Protein AF-A0A199USH4-F1 (afdb_monomer)

Sequence (293 aa):
DELIKTCILLEMPWSRLEEVALSFNGGKDSTVLLHLIRAGYYLHMDKTDLCNGIQQDGLLNCPIRTIYFESPCAFPEINSFTYETASHYGLPLEIIRSDFKSGLEGLLKEKPTKAIFLGTRIGDPNAVGQEQFSPSSNGWPPFMRVNPILDWSYRDVWSFILTCKVKYCSLYDQGIADSSSMEENFKPAYMLLDGRLERAGRAKKNSVKSENNSVPSNGLNIVDAHQSGSYRASIIIVGDEYLFGTFEDKLGTALCKKLHDIGWQVSHIAVVQNEIDSVADEVERWKSTDDMV

Nearest PDB structures (foldseek):
  8ron-assembly1_A  TM=7.991E-01  e=1.148E-16  Homo sapiens
  3g6k-assembly6_F  TM=8.299E-01  e=6.298E-13  Nakaseomyces glabratus
  3g6k-assembly1_A  TM=8.525E-01  e=1.264E-12  Nakaseomyces glabratus
  2wsi-assembly1_A  TM=8.097E-01  e=3.139E-13  Saccharomyces cerevisiae
  3g5a-assembly5_E  TM=8.138E-01  e=1.434E-12  Nakaseomyces glabratus

Structure (mmCIF, N/CA/C/O backbone):
data_AF-A0A199USH4-F1
#
_entry.id   AF-A0A199USH4-F1
#
loop_
_atom_site.group_PDB
_atom_site.id
_atom_site.type_symbol
_atom_site.label_atom_id
_atom_site.label_alt_id
_atom_site.label_comp_id
_atom_site.label_asym_id
_atom_site.label_entity_id
_atom_site.label_seq_id
_atom_site.pdbx_PDB_ins_code
_atom_site.Cartn_x
_atom_site.Cartn_y
_atom_site.Cartn_z
_atom_site.occupancy
_atom_site.B_iso_or_equiv
_atom_site.auth_seq_id
_atom_site.auth_comp_id
_atom_site.auth_asym_id
_atom_site.auth_atom_id
_atom_site.pdbx_PDB_model_num
ATOM 1 N N . ASP A 1 1 ? -4.437 -24.219 -1.947 1.00 40.56 1 ASP A N 1
ATOM 2 C CA . ASP A 1 1 ? -5.209 -23.948 -0.719 1.00 40.56 1 ASP A CA 1
ATOM 3 C C . ASP A 1 1 ? -5.235 -22.436 -0.461 1.00 40.56 1 ASP A C 1
ATOM 5 O O . ASP A 1 1 ? -4.687 -21.922 0.506 1.00 40.56 1 ASP A O 1
ATOM 9 N N . GLU A 1 2 ? -5.760 -21.679 -1.430 1.00 38.56 2 GLU A N 1
ATOM 10 C CA . GLU A 1 2 ? -5.451 -20.242 -1.585 1.00 38.56 2 GLU A CA 1
ATOM 11 C C . GLU A 1 2 ? -6.281 -19.319 -0.677 1.00 38.56 2 GLU A C 1
ATOM 13 O O . GLU A 1 2 ? -5.981 -18.136 -0.553 1.00 38.56 2 GLU A O 1
ATOM 18 N N . LEU A 1 3 ? -7.282 -19.865 0.020 1.00 39.31 3 LEU A N 1
ATOM 19 C CA . LEU A 1 3 ? -8.145 -19.131 0.953 1.00 39.31 3 LEU A CA 1
ATOM 20 C C . LEU A 1 3 ? -7.475 -18.808 2.304 1.00 39.31 3 LEU A C 1
ATOM 22 O O . LEU A 1 3 ? -8.006 -18.010 3.071 1.00 39.31 3 LEU A O 1
ATOM 26 N N . ILE A 1 4 ? -6.313 -19.400 2.601 1.00 40.78 4 ILE A N 1
ATOM 27 C CA . ILE A 1 4 ? -5.646 -19.294 3.913 1.00 40.78 4 ILE A CA 1
ATOM 28 C C . ILE A 1 4 ? -4.793 -18.013 4.041 1.00 40.78 4 ILE A C 1
ATOM 30 O O . ILE A 1 4 ? -4.535 -17.539 5.147 1.00 40.78 4 ILE A O 1
ATOM 34 N N . LYS A 1 5 ? -4.403 -17.372 2.929 1.00 49.06 5 LYS A N 1
ATOM 35 C CA . LYS A 1 5 ? -3.478 -16.217 2.925 1.00 49.06 5 LYS A CA 1
ATOM 36 C C . LYS A 1 5 ? -4.069 -14.888 3.430 1.00 49.06 5 LYS A C 1
ATOM 38 O O . LYS A 1 5 ? -3.497 -13.827 3.187 1.00 49.06 5 LYS A O 1
ATOM 43 N N . THR A 1 6 ? -5.227 -14.883 4.094 1.00 54.47 6 THR A N 1
ATOM 44 C CA . THR A 1 6 ? -5.814 -13.643 4.647 1.00 54.47 6 THR A CA 1
ATOM 45 C C . THR A 1 6 ? -6.612 -13.854 5.946 1.00 54.47 6 THR A C 1
ATOM 47 O O . THR A 1 6 ? -7.490 -13.054 6.276 1.00 54.47 6 THR A O 1
ATOM 50 N N . CYS A 1 7 ? -6.277 -14.879 6.744 1.00 58.19 7 CYS A N 1
ATOM 51 C CA . CYS A 1 7 ? -6.900 -15.107 8.062 1.00 58.19 7 CYS A CA 1
ATOM 52 C C . CYS A 1 7 ? -6.820 -13.880 8.991 1.00 58.19 7 CYS A C 1
ATOM 54 O O . CYS A 1 7 ? -7.783 -13.597 9.695 1.00 58.19 7 CYS A O 1
ATOM 56 N N . ILE A 1 8 ? -5.753 -13.072 8.897 1.00 62.72 8 ILE A N 1
ATOM 57 C CA . ILE A 1 8 ? -5.570 -11.808 9.645 1.00 62.72 8 ILE A CA 1
ATOM 58 C C . ILE A 1 8 ? -6.795 -10.883 9.575 1.00 62.72 8 ILE A C 1
ATOM 60 O O . ILE A 1 8 ? -7.141 -10.246 10.565 1.00 62.72 8 ILE A O 1
ATOM 64 N N . LEU A 1 9 ? -7.455 -10.785 8.416 1.00 68.44 9 LEU A N 1
ATOM 65 C CA . LEU A 1 9 ? -8.616 -9.903 8.245 1.00 68.44 9 LEU A CA 1
ATOM 66 C C . LEU A 1 9 ? -9.931 -10.566 8.676 1.00 68.44 9 LEU A C 1
ATOM 68 O O . LEU A 1 9 ? -10.879 -9.872 9.035 1.00 68.44 9 LEU A O 1
ATOM 72 N N . LEU A 1 10 ? -9.988 -11.898 8.702 1.00 64.94 10 LEU A N 1
ATOM 73 C CA . LEU A 1 10 ? -11.113 -12.638 9.281 1.00 64.94 10 LEU A CA 1
ATOM 74 C C . LEU A 1 10 ? -11.077 -12.620 10.819 1.00 64.94 10 LEU A C 1
ATOM 76 O O . LEU A 1 10 ? -12.131 -12.623 11.449 1.00 64.94 10 LEU A O 1
ATOM 80 N N . GLU A 1 11 ? -9.878 -12.564 11.401 1.00 69.38 11 GLU A N 1
ATOM 81 C CA . GLU A 1 11 ? -9.615 -12.519 12.846 1.00 69.38 11 GLU A CA 1
ATOM 82 C C . GLU A 1 11 ? -9.453 -11.089 13.395 1.00 69.38 11 GLU A C 1
ATOM 84 O O . GLU A 1 11 ? -9.314 -10.893 14.604 1.00 69.38 11 GLU A O 1
ATOM 89 N N . MET A 1 12 ? -9.489 -10.068 12.530 1.00 76.06 12 MET A N 1
ATOM 90 C CA . MET A 1 12 ? -9.365 -8.673 12.947 1.00 76.06 12 MET A CA 1
ATOM 91 C C . MET A 1 12 ? -10.483 -8.293 13.942 1.00 76.06 12 MET A C 1
ATOM 93 O O . MET A 1 12 ? -11.663 -8.530 13.669 1.00 76.06 12 MET A O 1
ATOM 97 N N . PRO A 1 13 ? -10.164 -7.621 15.067 1.00 76.50 13 PRO A N 1
ATOM 98 C CA . PRO A 1 13 ? -11.166 -7.065 15.969 1.00 76.50 13 PRO A CA 1
ATOM 99 C C . PRO A 1 13 ? -11.790 -5.802 15.354 1.00 76.50 13 PRO A C 1
ATOM 101 O O . PRO A 1 13 ? -11.465 -4.677 15.730 1.00 76.50 13 PRO A O 1
ATOM 104 N N . TRP A 1 14 ? -12.701 -5.987 14.395 1.00 81.62 14 TRP A N 1
ATOM 105 C CA . TRP A 1 14 ? -13.397 -4.919 13.663 1.00 81.62 14 TRP A CA 1
ATOM 106 C C . TRP A 1 14 ? -14.142 -3.921 14.566 1.00 81.62 14 TRP A C 1
ATOM 108 O O . TRP A 1 14 ? -14.316 -2.765 14.191 1.00 81.62 14 TRP A O 1
ATOM 118 N N . SER A 1 15 ? -14.496 -4.319 15.792 1.00 77.81 15 SER A N 1
ATOM 119 C CA . SER A 1 15 ? -15.036 -3.437 16.837 1.00 77.81 15 SER A CA 1
ATOM 120 C C . SER A 1 15 ? -14.064 -2.351 17.324 1.00 77.81 15 SER A C 1
ATOM 122 O O . SER A 1 15 ? -14.489 -1.431 18.014 1.00 77.81 15 SER A O 1
ATOM 124 N N . ARG A 1 16 ? -12.772 -2.435 16.977 1.00 85.25 16 ARG A N 1
ATOM 125 C CA . ARG A 1 16 ? -11.714 -1.472 17.344 1.00 85.25 16 ARG A CA 1
ATOM 126 C C . ARG A 1 16 ? -11.113 -0.764 16.126 1.00 85.25 16 ARG A C 1
ATOM 128 O O . ARG A 1 16 ? -9.977 -0.301 16.177 1.00 85.25 16 ARG A O 1
ATOM 135 N N . LEU A 1 17 ? -11.870 -0.672 15.029 1.00 87.19 17 LEU A N 1
ATOM 136 C CA . LEU A 1 17 ? -11.428 -0.062 13.768 1.00 87.19 17 LEU A CA 1
ATOM 137 C C . LEU A 1 17 ? -10.944 1.392 13.927 1.00 87.19 17 LEU A C 1
ATOM 139 O O . LEU A 1 17 ? -10.069 1.822 13.186 1.00 87.19 17 LEU A O 1
ATOM 143 N N . GLU A 1 18 ? -11.445 2.131 14.921 1.00 89.00 18 GLU A N 1
ATOM 144 C CA . GLU A 1 18 ? -10.997 3.495 15.247 1.00 89.00 18 GLU A CA 1
ATOM 145 C C . GLU A 1 18 ? -9.506 3.598 15.627 1.00 89.00 18 GLU A C 1
ATOM 147 O O . GLU A 1 18 ? -8.884 4.639 15.382 1.00 89.00 18 GLU A O 1
ATOM 152 N N . GLU A 1 19 ? -8.938 2.512 16.173 1.00 93.25 19 GLU A N 1
ATOM 153 C CA . GLU A 1 19 ? -7.531 2.394 16.570 1.00 93.25 19 GLU A CA 1
ATOM 154 C C . GLU A 1 19 ? -6.615 1.887 15.447 1.00 93.25 19 GLU A C 1
ATOM 156 O O . GLU A 1 19 ? -5.410 1.698 15.660 1.00 93.25 19 GLU A O 1
ATOM 161 N N . VAL A 1 20 ? -7.173 1.617 14.267 1.00 93.75 20 VAL A N 1
ATOM 162 C CA . VAL A 1 20 ? -6.470 0.988 13.151 1.00 93.75 20 VAL A CA 1
ATOM 163 C C . VAL A 1 20 ? -6.534 1.887 11.926 1.00 93.75 20 VAL A C 1
ATOM 165 O O . VAL A 1 20 ? -7.575 2.452 11.595 1.00 93.75 20 VAL A O 1
ATOM 168 N N . ALA A 1 21 ? -5.407 2.013 11.235 1.00 96.31 21 ALA A N 1
ATOM 169 C CA . ALA A 1 21 ? -5.319 2.780 10.004 1.00 96.31 21 ALA A CA 1
ATOM 170 C C . ALA A 1 21 ? -4.745 1.951 8.851 1.00 96.31 21 ALA A C 1
ATOM 172 O O . ALA A 1 21 ? -4.056 0.956 9.063 1.00 96.31 21 ALA A O 1
ATOM 173 N N . LEU A 1 22 ? -4.995 2.387 7.623 1.00 97.44 22 LEU A N 1
ATOM 174 C CA . LEU A 1 22 ? -4.374 1.885 6.404 1.00 97.44 22 LEU A CA 1
ATOM 175 C C . LEU A 1 22 ? -3.423 2.946 5.850 1.00 97.44 22 LEU A C 1
ATOM 177 O O . LEU A 1 22 ? -3.851 4.063 5.577 1.00 97.44 22 LEU A O 1
ATOM 181 N N . SER A 1 23 ? -2.158 2.594 5.621 1.00 97.88 23 SER A N 1
ATOM 182 C CA . SER A 1 23 ? -1.268 3.411 4.793 1.00 97.88 23 SER A CA 1
ATOM 183 C C . SER A 1 23 ? -1.551 3.111 3.321 1.00 97.88 23 SER A C 1
ATOM 185 O O . SER A 1 23 ? -1.208 2.037 2.817 1.00 97.88 23 SER A O 1
ATOM 187 N N . PHE A 1 24 ? -2.216 4.041 2.638 1.00 97.88 24 PHE A N 1
ATOM 188 C CA . PHE A 1 24 ? -2.613 3.910 1.238 1.00 97.88 24 PHE A CA 1
ATOM 189 C C . PHE A 1 24 ? -1.852 4.928 0.394 1.00 97.88 24 PHE A C 1
ATOM 191 O O . PHE A 1 24 ? -1.837 6.113 0.706 1.00 97.88 24 PHE A O 1
ATOM 198 N N . ASN A 1 25 ? -1.197 4.459 -0.668 1.00 95.06 25 ASN A N 1
ATOM 199 C CA . ASN A 1 25 ? -0.279 5.263 -1.482 1.00 95.06 25 ASN A CA 1
ATOM 200 C C . ASN A 1 25 ? -0.578 5.206 -2.988 1.00 95.06 25 ASN A C 1
ATOM 202 O O . ASN A 1 25 ? 0.316 5.466 -3.790 1.00 95.06 25 ASN A O 1
ATOM 206 N N . GLY A 1 26 ? -1.778 4.757 -3.373 1.00 95.06 26 GLY A N 1
ATOM 207 C CA . GLY A 1 26 ? -2.186 4.582 -4.771 1.00 95.06 26 GLY A CA 1
ATOM 208 C C . GLY A 1 26 ? -1.422 3.503 -5.556 1.00 95.06 26 GLY A C 1
ATOM 209 O O . GLY A 1 26 ? -1.733 3.245 -6.718 1.00 95.06 26 GLY A O 1
ATOM 210 N N . GLY A 1 27 ? -0.426 2.855 -4.947 1.00 95.25 27 GLY A N 1
ATOM 211 C CA . GLY A 1 27 ? 0.303 1.740 -5.540 1.00 95.25 27 GLY A CA 1
ATOM 212 C C . GLY A 1 27 ? -0.526 0.455 -5.567 1.00 95.25 27 GLY A C 1
ATOM 213 O O . GLY A 1 27 ? -1.441 0.263 -4.762 1.00 95.25 27 GLY A O 1
ATOM 214 N N . LYS A 1 28 ? -0.171 -0.464 -6.470 1.00 95.81 28 LYS A N 1
ATOM 215 C CA . LYS A 1 28 ? -0.868 -1.748 -6.658 1.00 95.81 28 LYS A CA 1
ATOM 216 C C . LYS A 1 28 ? -1.030 -2.540 -5.347 1.00 95.81 28 LYS A C 1
ATOM 218 O O . LYS A 1 28 ? -2.102 -3.062 -5.071 1.00 95.81 28 LYS A O 1
ATOM 223 N N . ASP A 1 29 ? 0.001 -2.562 -4.501 1.00 96.38 29 ASP A N 1
ATOM 224 C CA . ASP A 1 29 ? 0.059 -3.397 -3.296 1.00 96.38 29 ASP A CA 1
ATOM 225 C C . ASP A 1 29 ? -0.869 -2.869 -2.188 1.00 96.38 29 ASP A C 1
ATOM 227 O O . ASP A 1 29 ? -1.633 -3.625 -1.588 1.00 96.38 29 ASP A O 1
ATOM 231 N N . SER A 1 30 ? -0.880 -1.548 -1.966 1.00 97.44 30 SER A N 1
ATOM 232 C CA . SER A 1 30 ? -1.808 -0.914 -1.019 1.00 97.44 30 SER A CA 1
ATOM 233 C C . SER A 1 30 ? -3.252 -0.900 -1.541 1.00 97.44 30 SER A C 1
ATOM 235 O O . SER A 1 30 ? -4.187 -0.944 -0.745 1.00 97.44 30 SER A O 1
ATOM 237 N N . THR A 1 31 ? -3.443 -0.932 -2.865 1.00 97.50 31 THR A N 1
ATOM 238 C CA . THR A 1 31 ? -4.758 -1.090 -3.511 1.00 97.50 31 THR A CA 1
ATOM 239 C C . THR A 1 31 ? -5.337 -2.487 -3.281 1.00 97.50 31 THR A C 1
ATOM 241 O O . THR A 1 31 ? -6.495 -2.608 -2.882 1.00 97.50 31 THR A O 1
ATOM 244 N N . VAL A 1 32 ? -4.538 -3.551 -3.445 1.00 96.19 32 VAL A N 1
ATOM 245 C CA . VAL A 1 32 ? -4.949 -4.916 -3.065 1.00 96.19 32 VAL A CA 1
ATOM 246 C C . VAL A 1 32 ? -5.322 -4.966 -1.587 1.00 96.19 32 VAL A C 1
ATOM 248 O O . VAL A 1 32 ? -6.409 -5.427 -1.244 1.00 96.19 32 VAL A O 1
ATOM 251 N N . LEU A 1 33 ? -4.468 -4.427 -0.713 1.00 96.00 33 LEU A N 1
ATOM 252 C CA . LEU A 1 33 ? -4.704 -4.431 0.729 1.00 96.00 33 LEU A CA 1
ATOM 253 C C . LEU A 1 33 ? -5.993 -3.690 1.127 1.00 96.00 33 LEU A C 1
ATOM 255 O O . LEU A 1 33 ? -6.765 -4.212 1.929 1.00 96.00 33 LEU A O 1
ATOM 259 N N . LEU A 1 34 ? -6.280 -2.531 0.523 1.00 95.94 34 LEU A N 1
ATOM 260 C CA . LEU A 1 34 ? -7.553 -1.821 0.692 1.00 95.94 34 LEU A CA 1
ATOM 261 C C . LEU A 1 34 ? -8.753 -2.715 0.345 1.00 95.94 34 LEU A C 1
ATOM 263 O O . LEU A 1 34 ? -9.724 -2.777 1.100 1.00 95.94 34 LEU A O 1
ATOM 267 N N . HIS A 1 35 ? -8.700 -3.415 -0.789 1.00 93.88 35 HIS A N 1
ATOM 268 C CA . HIS A 1 35 ? -9.788 -4.288 -1.226 1.00 93.88 35 HIS A CA 1
ATOM 269 C C . HIS A 1 35 ? -9.961 -5.519 -0.328 1.00 93.88 35 HIS A C 1
ATOM 271 O O . HIS A 1 35 ? -11.098 -5.877 -0.018 1.00 93.88 35 HIS A O 1
ATOM 277 N N . LEU A 1 36 ? -8.867 -6.119 0.149 1.00 92.19 36 LEU A N 1
ATOM 278 C CA . LEU A 1 36 ? -8.910 -7.210 1.126 1.00 92.19 36 LEU A CA 1
ATOM 279 C C . LEU A 1 36 ? -9.533 -6.750 2.457 1.00 92.19 36 LEU A C 1
ATOM 281 O O . LEU A 1 36 ? -10.404 -7.436 2.990 1.00 92.19 36 LEU A O 1
ATOM 285 N N . ILE A 1 37 ? -9.157 -5.569 2.964 1.00 91.75 37 ILE A N 1
ATOM 286 C CA . ILE A 1 37 ? -9.738 -4.975 4.184 1.00 91.75 37 ILE A CA 1
ATOM 287 C C . ILE A 1 37 ? -11.239 -4.733 4.007 1.00 91.75 37 ILE A C 1
ATOM 289 O O . ILE A 1 37 ? -12.029 -5.124 4.865 1.00 91.75 37 ILE A O 1
ATOM 293 N N . ARG A 1 38 ? -11.659 -4.150 2.878 1.00 90.88 38 ARG A N 1
ATOM 294 C CA . ARG A 1 38 ? -13.083 -3.925 2.579 1.00 90.88 38 ARG A CA 1
ATOM 295 C C . ARG A 1 38 ? -13.878 -5.234 2.517 1.00 90.88 38 ARG A C 1
ATOM 297 O O . ARG A 1 38 ? -14.988 -5.281 3.042 1.00 90.88 38 ARG A O 1
ATOM 304 N N . ALA A 1 39 ? -13.312 -6.293 1.933 1.00 88.06 39 ALA A N 1
ATOM 305 C CA . ALA A 1 39 ? -13.936 -7.615 1.901 1.00 88.06 39 ALA A CA 1
ATOM 306 C C . ALA A 1 39 ? -14.048 -8.240 3.305 1.00 88.06 39 ALA A C 1
ATOM 308 O O . ALA A 1 39 ? -15.114 -8.729 3.671 1.00 88.06 39 ALA A O 1
ATOM 309 N N . GLY A 1 40 ? -12.988 -8.169 4.119 1.00 86.62 40 GLY A N 1
ATOM 310 C CA . GLY A 1 40 ? -13.007 -8.641 5.508 1.00 86.62 40 GLY A CA 1
ATOM 311 C C . GLY A 1 40 ? -14.044 -7.911 6.370 1.00 86.62 40 GLY A C 1
ATOM 312 O O . GLY A 1 40 ? -14.802 -8.554 7.094 1.00 86.62 40 GLY A O 1
ATOM 313 N N . TYR A 1 41 ? -14.145 -6.585 6.224 1.00 86.94 41 TYR A N 1
ATOM 314 C CA . TYR A 1 41 ? -15.149 -5.771 6.911 1.00 86.94 41 TYR A CA 1
ATOM 315 C C . TYR A 1 41 ? -16.577 -6.166 6.518 1.00 86.94 41 TYR A C 1
ATOM 317 O O . TYR A 1 41 ? -17.420 -6.366 7.390 1.00 86.94 41 TYR A O 1
ATOM 325 N N . TYR A 1 42 ? -16.838 -6.334 5.217 1.00 84.19 42 TYR A N 1
ATOM 326 C CA . TYR A 1 42 ? -18.140 -6.777 4.714 1.00 84.19 42 TYR A CA 1
ATOM 327 C C . TYR A 1 42 ? -18.531 -8.149 5.287 1.00 84.19 42 TYR A C 1
ATOM 329 O O . TYR A 1 42 ? -19.621 -8.296 5.833 1.00 84.19 42 TYR A O 1
ATOM 337 N N . LEU A 1 43 ? -17.614 -9.124 5.260 1.00 83.50 43 LEU A N 1
ATOM 338 C CA . LEU A 1 43 ? -17.834 -10.459 5.834 1.00 83.50 43 LEU A CA 1
ATOM 339 C C . LEU A 1 43 ? -18.062 -10.436 7.354 1.00 83.50 43 LEU A C 1
ATOM 341 O O . LEU A 1 43 ? -18.717 -11.330 7.888 1.00 83.50 43 LEU A O 1
ATOM 345 N N . HIS A 1 44 ? -17.517 -9.450 8.070 1.00 82.75 44 HIS A N 1
ATOM 346 C CA . HIS A 1 44 ? -17.791 -9.268 9.494 1.00 82.75 44 HIS A CA 1
ATOM 347 C C . HIS A 1 44 ? -19.175 -8.648 9.745 1.00 82.75 44 HIS A C 1
ATOM 349 O O . HIS A 1 44 ? -19.890 -9.120 10.628 1.00 82.75 44 HIS A O 1
ATOM 355 N N . MET A 1 45 ? -19.571 -7.634 8.967 1.00 82.50 45 MET A N 1
ATOM 356 C CA . MET A 1 45 ? -20.902 -7.010 9.049 1.00 82.50 45 MET A CA 1
ATOM 357 C C . MET A 1 45 ? -22.028 -8.003 8.728 1.00 82.50 45 MET A C 1
ATOM 359 O O . MET A 1 45 ? -23.025 -8.043 9.447 1.00 82.50 45 MET A O 1
ATOM 363 N N . ASP A 1 46 ? -21.831 -8.850 7.714 1.00 78.19 46 ASP A N 1
ATOM 364 C CA . ASP A 1 46 ? -22.759 -9.921 7.327 1.00 78.19 46 ASP A CA 1
ATOM 365 C C . ASP A 1 46 ? -22.960 -10.932 8.473 1.00 78.19 46 ASP A C 1
ATOM 367 O O . ASP A 1 46 ? -24.071 -11.127 8.960 1.00 78.19 46 ASP A O 1
ATOM 371 N N . LYS A 1 47 ? -21.861 -11.463 9.032 1.00 77.44 47 LYS A N 1
ATOM 372 C CA . LYS A 1 47 ? -21.877 -12.386 10.188 1.00 77.44 47 LYS A CA 1
ATOM 373 C C . LYS A 1 47 ? -22.471 -11.812 11.478 1.00 77.44 47 LYS A C 1
ATOM 375 O O . LYS A 1 47 ? -22.720 -12.577 12.407 1.00 77.44 47 LYS A O 1
ATOM 380 N N . THR A 1 48 ? -22.601 -10.493 11.588 1.00 73.25 48 THR A N 1
ATOM 381 C CA . THR A 1 48 ? -23.091 -9.811 12.797 1.00 73.25 48 THR A CA 1
ATOM 382 C C . THR A 1 48 ? -24.509 -9.263 12.635 1.00 73.25 48 THR A C 1
ATOM 384 O O . THR A 1 48 ? -24.967 -8.521 13.502 1.00 73.25 48 THR A O 1
ATOM 387 N N . ASP A 1 49 ? -25.209 -9.623 11.548 1.00 65.12 49 ASP A N 1
ATOM 388 C CA . ASP A 1 49 ? -26.594 -9.231 11.235 1.00 65.12 49 ASP A CA 1
ATOM 389 C C . ASP A 1 49 ? -26.843 -7.704 11.160 1.00 65.12 49 ASP A C 1
ATOM 391 O O . ASP A 1 49 ? -27.975 -7.249 10.969 1.00 65.12 49 ASP A O 1
ATOM 395 N N . LEU A 1 50 ? -25.779 -6.891 11.222 1.00 63.62 50 LEU A N 1
ATOM 396 C CA . LEU A 1 50 ? -25.811 -5.427 11.112 1.00 63.62 50 LEU A CA 1
ATOM 397 C C . LEU A 1 50 ? -26.252 -4.953 9.716 1.00 63.62 50 LEU A C 1
ATOM 399 O O . LEU A 1 50 ? -26.711 -3.821 9.557 1.00 63.62 50 LEU A O 1
ATOM 403 N N . CYS A 1 51 ? -26.170 -5.827 8.711 1.00 59.28 51 CYS A N 1
ATOM 404 C CA . CYS A 1 51 ? -26.636 -5.573 7.350 1.00 59.28 51 CYS A CA 1
ATOM 405 C C . CYS A 1 51 ? -28.169 -5.517 7.211 1.00 59.28 51 CYS A C 1
ATOM 407 O O . CYS A 1 51 ? -28.655 -4.899 6.266 1.00 59.28 51 CYS A O 1
ATOM 409 N N . ASN A 1 52 ? -28.943 -6.098 8.138 1.00 54.34 52 ASN A N 1
ATOM 410 C CA . ASN A 1 52 ? -30.390 -6.332 7.971 1.00 54.34 52 ASN A CA 1
ATOM 411 C C . ASN A 1 52 ? -31.276 -5.066 7.895 1.00 54.34 52 ASN A C 1
ATOM 413 O O . ASN A 1 52 ? -32.480 -5.177 7.664 1.00 54.34 52 ASN A O 1
ATOM 417 N N . GLY A 1 53 ? -30.711 -3.868 8.085 1.00 53.06 53 GLY A N 1
ATOM 418 C CA . GLY A 1 53 ? -31.402 -2.580 7.920 1.00 53.06 53 GLY A CA 1
ATOM 419 C C . GLY A 1 53 ? -30.836 -1.670 6.821 1.00 53.06 53 GLY A C 1
ATOM 420 O O . GLY A 1 53 ? -31.395 -0.600 6.583 1.00 53.06 53 GLY A O 1
ATOM 421 N N . ILE A 1 54 ? -29.739 -2.052 6.160 1.00 55.62 54 ILE A N 1
ATOM 422 C CA . ILE A 1 54 ? -29.078 -1.225 5.141 1.00 55.62 54 ILE A CA 1
ATOM 423 C C . ILE A 1 54 ? -29.587 -1.669 3.768 1.00 55.62 54 ILE A C 1
ATOM 425 O O . ILE A 1 54 ? -29.355 -2.798 3.342 1.00 55.62 54 ILE A O 1
ATOM 429 N N . GLN A 1 55 ? -30.313 -0.784 3.077 1.00 46.22 55 GLN A N 1
ATOM 430 C CA . GLN A 1 55 ? -30.825 -1.057 1.729 1.00 46.22 55 GLN A CA 1
ATOM 431 C C . GLN A 1 55 ? -29.672 -1.422 0.781 1.00 46.22 55 GLN A C 1
ATOM 433 O O . GLN A 1 55 ? -28.639 -0.755 0.792 1.00 46.22 55 GLN A O 1
ATOM 438 N N . GLN A 1 56 ? -29.871 -2.438 -0.068 1.00 48.31 56 GLN A N 1
ATOM 439 C CA . GLN A 1 56 ? -28.830 -2.999 -0.951 1.00 48.31 56 GLN A CA 1
ATOM 440 C C . GLN A 1 56 ? -28.197 -1.999 -1.943 1.00 48.31 56 GLN A C 1
ATOM 442 O O . GLN A 1 56 ? -27.146 -2.297 -2.502 1.00 48.31 56 GLN A O 1
ATOM 447 N N . ASP A 1 57 ? -28.805 -0.827 -2.146 1.00 44.50 57 ASP A N 1
ATOM 448 C CA . ASP A 1 57 ? -28.286 0.264 -2.990 1.00 44.50 57 ASP A CA 1
ATOM 449 C C . ASP A 1 57 ? -27.219 1.133 -2.285 1.00 44.50 57 ASP A C 1
ATOM 451 O O . ASP A 1 57 ? -26.473 1.876 -2.924 1.00 44.50 57 ASP A O 1
ATOM 455 N N . GLY A 1 58 ? -27.125 1.059 -0.953 1.00 50.50 58 GLY A N 1
ATOM 456 C CA . GLY A 1 58 ? -26.106 1.758 -0.175 1.00 50.50 58 GLY A CA 1
ATOM 457 C C . GLY A 1 58 ? -24.801 0.968 -0.147 1.00 50.50 58 GLY A C 1
ATOM 458 O O . GLY A 1 58 ? -24.692 -0.011 0.590 1.00 50.50 58 GLY A O 1
ATOM 459 N N . LEU A 1 59 ? -23.790 1.408 -0.906 1.00 58.12 59 LEU A N 1
ATOM 460 C CA . LEU A 1 59 ? -22.455 0.805 -0.866 1.00 58.12 59 LEU A CA 1
ATOM 461 C C . LEU A 1 59 ? -21.931 0.803 0.583 1.00 58.12 59 LEU A C 1
ATOM 463 O O . LEU A 1 59 ? -21.731 1.862 1.179 1.00 58.12 59 LEU A O 1
ATOM 467 N N . LEU A 1 60 ? -21.717 -0.388 1.152 1.00 68.00 60 LEU A N 1
ATOM 468 C CA . LEU A 1 60 ? -21.192 -0.559 2.510 1.00 68.00 60 LEU A CA 1
ATOM 469 C C . LEU A 1 60 ? -19.757 -0.017 2.587 1.00 68.00 60 LEU A C 1
ATOM 471 O O . LEU A 1 60 ? -18.783 -0.695 2.246 1.00 68.00 60 LEU A O 1
ATOM 475 N N . ASN A 1 61 ? -19.637 1.236 3.018 1.00 83.06 61 ASN A N 1
ATOM 476 C CA . ASN A 1 61 ? -18.360 1.914 3.184 1.00 83.06 61 ASN A CA 1
ATOM 477 C C . ASN A 1 61 ? -17.653 1.374 4.430 1.00 83.06 61 ASN A C 1
ATOM 479 O O . ASN A 1 61 ? -18.172 1.474 5.538 1.00 83.06 61 ASN A O 1
ATOM 483 N N . CYS A 1 62 ? -16.451 0.824 4.249 1.00 86.69 62 CYS A N 1
ATOM 484 C CA . CYS A 1 62 ? -15.566 0.468 5.354 1.00 86.69 62 CYS A CA 1
ATOM 485 C C . CYS A 1 62 ? -14.920 1.758 5.884 1.00 86.69 62 CYS A C 1
ATOM 487 O O . CYS A 1 62 ? -14.121 2.353 5.158 1.00 86.69 62 CYS A O 1
ATOM 489 N N . PRO A 1 63 ? -15.222 2.213 7.115 1.00 90.00 63 PRO A N 1
ATOM 490 C CA . PRO A 1 63 ? -14.800 3.526 7.598 1.00 90.00 63 PRO A CA 1
ATOM 491 C C . PRO A 1 63 ? -13.361 3.502 8.146 1.00 90.00 63 PRO A C 1
ATOM 493 O O . PRO A 1 63 ? -13.060 4.133 9.158 1.00 90.00 63 PRO A O 1
ATOM 496 N N . ILE A 1 64 ? -12.463 2.740 7.511 1.00 92.88 64 ILE A N 1
ATOM 497 C CA . ILE A 1 64 ? -11.073 2.622 7.949 1.00 92.88 64 ILE A CA 1
ATOM 498 C C . ILE A 1 64 ? -10.318 3.933 7.714 1.00 92.88 64 ILE A C 1
ATOM 500 O O . ILE A 1 64 ? -10.275 4.460 6.597 1.00 92.88 64 ILE A O 1
ATOM 504 N N . ARG A 1 65 ? -9.678 4.446 8.772 1.00 95.00 65 ARG A N 1
ATOM 505 C CA . ARG A 1 65 ? -8.797 5.616 8.687 1.00 95.00 65 ARG A CA 1
ATOM 506 C C . ARG A 1 65 ? -7.721 5.348 7.642 1.00 95.00 65 ARG A C 1
ATOM 508 O O . ARG A 1 65 ? -6.964 4.389 7.766 1.00 95.00 65 ARG A O 1
ATOM 515 N N . THR A 1 66 ? -7.643 6.187 6.623 1.00 97.25 66 THR A N 1
ATOM 516 C CA . THR A 1 66 ? -6.727 6.004 5.498 1.00 97.25 66 THR A CA 1
ATOM 517 C C . THR A 1 66 ? -5.701 7.127 5.515 1.00 97.25 66 THR A C 1
ATOM 519 O O . THR A 1 66 ? -6.062 8.295 5.567 1.00 97.25 66 THR A O 1
ATOM 522 N N . ILE A 1 67 ? -4.417 6.788 5.507 1.00 97.62 67 ILE A N 1
ATOM 523 C CA . ILE A 1 67 ? -3.300 7.726 5.648 1.00 97.62 67 ILE A CA 1
ATOM 524 C C . ILE A 1 67 ? -2.554 7.778 4.322 1.00 97.62 67 ILE A C 1
ATOM 526 O O . ILE A 1 67 ? -2.112 6.735 3.836 1.00 97.62 67 ILE A O 1
ATOM 530 N N . 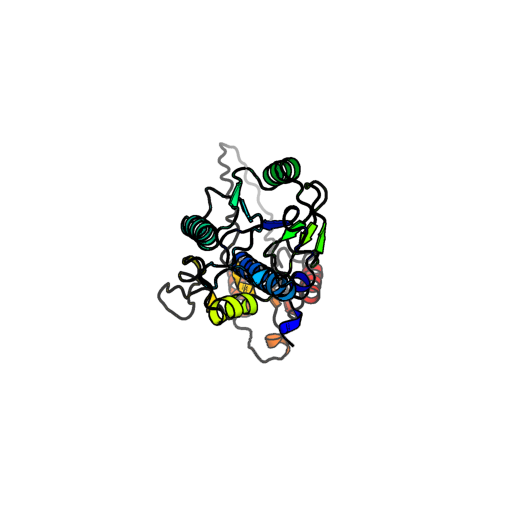TYR A 1 68 ? -2.362 8.979 3.777 1.00 97.88 68 TYR A N 1
ATOM 531 C CA . TYR A 1 68 ? -1.525 9.194 2.599 1.00 97.88 68 TYR A CA 1
ATOM 532 C C . TYR A 1 68 ? -0.412 10.204 2.879 1.00 97.88 68 TYR A C 1
ATOM 534 O O . TYR A 1 68 ? -0.675 11.356 3.216 1.00 97.88 68 TYR A O 1
ATOM 542 N N . PHE A 1 69 ? 0.838 9.774 2.706 1.00 95.94 69 PHE A N 1
ATOM 543 C CA . PHE A 1 69 ? 2.005 10.656 2.704 1.00 95.94 69 PHE A CA 1
ATOM 544 C C . PHE A 1 69 ? 2.205 11.216 1.293 1.00 95.94 69 PHE A C 1
ATOM 546 O O . PHE A 1 69 ? 2.815 10.568 0.441 1.00 95.94 69 PHE A O 1
ATOM 553 N N . GLU A 1 70 ? 1.667 12.408 1.041 1.00 93.62 70 GLU A N 1
ATOM 554 C CA . GLU A 1 70 ? 1.792 13.081 -0.249 1.00 93.62 70 GLU A CA 1
ATOM 555 C C . GLU A 1 70 ? 3.217 13.621 -0.423 1.00 93.62 70 GLU A C 1
ATOM 557 O O . GLU A 1 70 ? 3.706 14.418 0.380 1.00 93.62 70 GLU A O 1
ATOM 562 N N . SER A 1 71 ? 3.877 13.214 -1.509 1.00 87.81 71 SER A N 1
ATOM 563 C CA . SER A 1 71 ? 5.179 13.748 -1.905 1.00 87.81 71 SER A CA 1
ATOM 564 C C . SER A 1 71 ? 5.028 14.661 -3.124 1.00 87.81 71 SER A C 1
ATOM 566 O O . SER A 1 71 ? 4.424 14.234 -4.109 1.00 87.81 71 SER A O 1
ATOM 568 N N . PRO A 1 72 ? 5.645 15.860 -3.147 1.00 84.19 72 PRO A N 1
ATOM 569 C CA . PRO A 1 72 ? 5.675 16.705 -4.345 1.00 84.19 72 PRO A CA 1
ATOM 570 C C . PRO A 1 72 ? 6.484 16.082 -5.498 1.00 84.19 72 PRO A C 1
ATOM 572 O O . PRO A 1 72 ? 6.416 16.565 -6.622 1.00 84.19 72 PRO A O 1
ATOM 575 N N . CYS A 1 73 ? 7.246 15.016 -5.228 1.00 85.19 73 CYS A N 1
ATOM 576 C CA . CYS A 1 73 ? 7.982 14.240 -6.227 1.00 85.19 73 CYS A CA 1
ATOM 577 C C . CYS A 1 73 ? 7.205 13.005 -6.727 1.00 85.19 73 CYS A C 1
ATOM 579 O O . CYS A 1 73 ? 7.754 12.223 -7.502 1.00 85.19 73 CYS A O 1
ATOM 581 N N . ALA A 1 74 ? 5.974 12.776 -6.252 1.00 86.06 74 ALA A N 1
ATOM 582 C CA . ALA A 1 74 ? 5.123 11.703 -6.756 1.00 86.06 74 ALA A CA 1
ATOM 583 C C . ALA A 1 74 ? 4.562 12.054 -8.143 1.00 86.06 74 ALA A C 1
ATOM 585 O O . ALA A 1 74 ? 4.310 13.218 -8.453 1.00 86.06 74 ALA A O 1
ATOM 586 N N . PHE A 1 75 ? 4.331 11.032 -8.966 1.00 89.50 75 PHE A N 1
ATOM 587 C CA . PHE A 1 75 ? 3.643 11.195 -10.245 1.00 89.50 75 PHE A CA 1
ATOM 588 C C . PHE A 1 75 ? 2.196 11.686 -10.021 1.00 89.50 75 PHE A C 1
ATOM 590 O O . PHE A 1 75 ? 1.511 11.128 -9.154 1.00 89.50 75 PHE A O 1
ATOM 597 N N . PRO A 1 76 ? 1.699 12.684 -10.781 1.00 93.31 76 PRO A N 1
ATOM 598 C CA . PRO A 1 76 ? 0.342 13.220 -10.624 1.00 93.31 76 PRO A CA 1
ATOM 599 C C . PRO A 1 76 ? -0.764 12.159 -10.678 1.00 93.31 76 PRO A C 1
ATOM 601 O O . PRO A 1 76 ? -1.755 12.259 -9.958 1.00 93.31 76 PRO A O 1
ATOM 604 N N . GLU A 1 77 ? -0.576 11.112 -11.475 1.00 93.88 77 GLU A N 1
ATOM 605 C CA . GLU A 1 77 ? -1.499 9.991 -11.639 1.00 93.88 77 GLU A CA 1
ATOM 606 C C . GLU A 1 77 ? -1.658 9.170 -10.349 1.00 93.88 77 GLU A C 1
ATOM 608 O O . GLU A 1 77 ? -2.755 8.697 -10.065 1.00 93.88 77 GLU A O 1
ATOM 613 N N . ILE A 1 78 ? -0.607 9.048 -9.522 1.00 93.31 78 ILE A N 1
ATOM 614 C CA . ILE A 1 78 ? -0.700 8.411 -8.195 1.00 93.31 78 ILE A CA 1
ATOM 615 C C . ILE A 1 78 ? -1.562 9.260 -7.260 1.00 93.31 78 ILE A C 1
ATOM 617 O O . ILE A 1 78 ? -2.407 8.711 -6.553 1.00 93.31 78 ILE A O 1
ATOM 621 N N . ASN A 1 79 ? -1.390 10.585 -7.276 1.00 93.75 79 ASN A N 1
ATOM 622 C CA . ASN A 1 79 ? -2.216 11.497 -6.482 1.00 93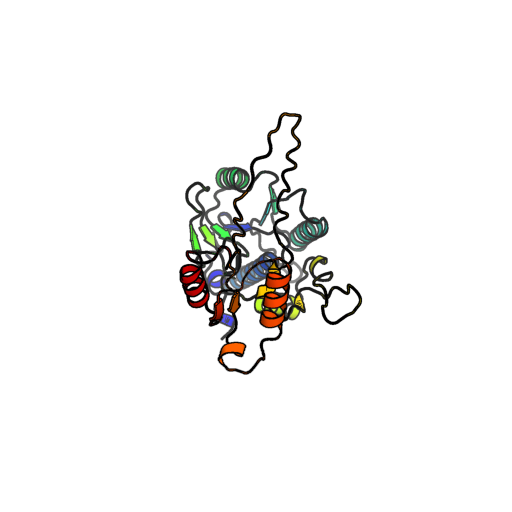.75 79 ASN A CA 1
ATOM 623 C C . ASN A 1 79 ? -3.684 11.422 -6.931 1.00 93.75 79 ASN A C 1
ATOM 625 O O . ASN A 1 79 ? -4.552 11.159 -6.100 1.00 93.75 79 ASN A O 1
ATOM 629 N N . SER A 1 80 ? -3.954 11.556 -8.237 1.00 96.00 80 SER A N 1
ATOM 630 C CA . SER A 1 80 ? -5.311 11.468 -8.802 1.00 96.00 80 SER A CA 1
ATOM 631 C C . SER A 1 80 ? -5.977 10.142 -8.439 1.00 96.00 80 SER A C 1
ATOM 633 O O . SER A 1 80 ? -7.029 10.137 -7.803 1.00 96.00 80 SER A O 1
ATOM 635 N N . PHE A 1 81 ? -5.308 9.014 -8.704 1.00 97.44 81 PHE A N 1
ATOM 636 C CA . PHE A 1 81 ? -5.822 7.688 -8.370 1.00 97.44 81 PHE A CA 1
ATOM 637 C C . PHE A 1 81 ? -6.076 7.512 -6.863 1.00 97.44 81 PHE A C 1
ATOM 639 O O . PHE A 1 81 ? -7.080 6.912 -6.474 1.00 97.44 81 PHE A O 1
ATOM 646 N N . THR A 1 82 ? -5.213 8.061 -6.000 1.00 97.38 82 THR A N 1
ATOM 647 C CA . THR A 1 82 ? -5.391 8.008 -4.539 1.00 97.38 82 THR A CA 1
ATOM 648 C C . THR A 1 82 ? -6.642 8.775 -4.102 1.00 97.38 82 THR A C 1
ATOM 650 O O . THR A 1 82 ? -7.451 8.245 -3.337 1.00 97.38 82 THR A O 1
ATOM 653 N N . TYR A 1 83 ? -6.843 9.991 -4.617 1.00 97.56 83 TYR A N 1
ATOM 654 C CA . TYR A 1 83 ? -7.997 10.835 -4.288 1.00 97.56 83 TYR A CA 1
ATOM 655 C C . TYR A 1 83 ? -9.307 10.301 -4.867 1.00 97.56 83 TYR A C 1
ATOM 657 O O . TYR A 1 83 ? -10.319 10.261 -4.165 1.00 97.56 83 TYR A O 1
ATOM 665 N N . GLU A 1 84 ? -9.290 9.828 -6.112 1.00 97.56 84 GLU A N 1
ATOM 666 C CA . GLU A 1 84 ? -10.433 9.179 -6.753 1.00 97.56 84 GLU A CA 1
ATOM 667 C C . GLU A 1 84 ? -10.846 7.909 -6.003 1.00 97.56 84 GLU A C 1
ATOM 669 O O . GLU A 1 84 ? -12.030 7.718 -5.737 1.00 97.56 84 GLU A O 1
ATOM 674 N N . THR A 1 85 ? -9.885 7.070 -5.598 1.00 96.75 85 THR A N 1
ATOM 675 C CA . THR A 1 85 ? -10.157 5.835 -4.842 1.00 96.75 85 THR A CA 1
ATOM 676 C C . THR A 1 85 ? -10.729 6.135 -3.456 1.00 96.75 85 THR A C 1
ATOM 678 O O . THR A 1 85 ? -11.703 5.502 -3.044 1.00 96.75 85 THR A O 1
ATOM 681 N N . ALA A 1 86 ? -10.172 7.124 -2.749 1.00 96.06 86 ALA A N 1
ATOM 682 C CA . ALA A 1 86 ? -10.688 7.546 -1.451 1.00 96.06 86 ALA A CA 1
ATOM 683 C C . ALA A 1 86 ? -12.112 8.112 -1.549 1.00 96.06 86 ALA A C 1
ATOM 685 O O . ALA A 1 86 ? -12.976 7.724 -0.764 1.00 96.06 86 ALA A O 1
ATOM 686 N N . SER A 1 87 ? -12.380 8.960 -2.547 1.00 95.69 87 SER A N 1
ATOM 687 C CA . SER A 1 87 ? -13.715 9.503 -2.822 1.00 95.69 87 SER A CA 1
ATOM 688 C C . SER A 1 87 ? -14.718 8.399 -3.189 1.00 95.69 87 SER A C 1
ATOM 690 O O . SER A 1 87 ? -15.794 8.311 -2.601 1.00 95.69 87 SER A O 1
ATOM 692 N N . HIS A 1 88 ? -14.341 7.494 -4.098 1.00 94.44 88 HIS A N 1
ATOM 693 C CA . HIS A 1 88 ? -15.204 6.422 -4.600 1.00 94.44 88 HIS A CA 1
ATOM 694 C C . HIS A 1 88 ? -15.645 5.424 -3.517 1.00 94.44 88 HIS A C 1
ATOM 696 O O . HIS A 1 88 ? -16.751 4.893 -3.601 1.00 94.44 88 HIS A O 1
ATOM 702 N N . TYR A 1 89 ? -14.808 5.180 -2.503 1.00 92.94 89 TYR A N 1
ATOM 703 C CA . TYR A 1 89 ? -15.118 4.279 -1.386 1.00 92.94 89 TYR A CA 1
ATOM 704 C C . TYR A 1 89 ? -15.444 4.997 -0.066 1.00 92.94 89 TYR A C 1
ATOM 706 O O . TYR A 1 89 ? -15.555 4.336 0.966 1.00 92.94 89 TYR A O 1
ATOM 714 N N . GLY A 1 90 ? -15.596 6.328 -0.082 1.00 93.94 90 GLY A N 1
ATOM 715 C CA . GLY A 1 90 ? -15.921 7.121 1.108 1.00 93.94 90 GLY A CA 1
ATOM 716 C C . GLY A 1 90 ? -14.889 7.003 2.237 1.00 93.94 90 GLY A C 1
ATOM 717 O O . GLY A 1 90 ? -15.265 7.023 3.408 1.00 93.94 90 GLY A O 1
ATOM 718 N N . LEU A 1 91 ? -13.606 6.831 1.902 1.00 94.31 91 LEU A N 1
ATOM 719 C CA . LEU A 1 91 ? -12.541 6.608 2.883 1.00 94.31 91 LEU A CA 1
ATOM 720 C C . LEU A 1 91 ? -12.230 7.898 3.664 1.00 94.31 91 LEU A C 1
ATOM 722 O O . LEU A 1 91 ? -11.975 8.932 3.039 1.00 94.31 91 LEU A O 1
ATOM 726 N N . PRO A 1 92 ? -12.148 7.850 5.009 1.00 94.69 92 PRO A N 1
ATOM 727 C CA . PRO A 1 92 ? -11.593 8.935 5.818 1.00 94.69 92 PRO A CA 1
ATOM 728 C C . PRO A 1 92 ? -10.092 9.128 5.531 1.00 94.69 92 PRO A C 1
ATOM 730 O O . PRO A 1 92 ? -9.242 8.522 6.185 1.00 94.69 92 PRO A O 1
ATOM 733 N N . LEU A 1 93 ? -9.770 9.935 4.514 1.00 96.38 93 LEU A N 1
ATOM 734 C CA . LEU A 1 93 ? -8.404 10.176 4.043 1.00 96.38 93 LEU A CA 1
ATOM 735 C C . LEU A 1 93 ? -7.729 11.333 4.797 1.00 96.38 93 LEU A C 1
ATOM 737 O O . LEU A 1 93 ? -8.132 12.490 4.684 1.00 96.38 93 LEU A O 1
ATOM 741 N N . GLU A 1 94 ? -6.646 11.023 5.502 1.00 96.06 94 GLU A N 1
ATOM 742 C CA . GLU A 1 94 ? -5.776 11.971 6.195 1.00 96.06 94 GLU A CA 1
ATOM 743 C C . GLU A 1 94 ? -4.481 12.149 5.375 1.00 96.06 94 GLU A C 1
ATOM 745 O O . GLU A 1 94 ? -3.691 11.214 5.219 1.00 96.06 94 GLU A O 1
ATOM 750 N N . ILE A 1 95 ? -4.285 13.345 4.800 1.00 96.88 95 ILE A N 1
ATOM 751 C CA . ILE A 1 95 ? -3.136 13.668 3.934 1.00 96.88 95 ILE A CA 1
ATOM 752 C C . ILE A 1 95 ? -2.028 14.320 4.763 1.00 96.88 95 ILE A C 1
ATOM 754 O O . ILE A 1 95 ? -2.210 15.403 5.322 1.00 96.88 95 ILE A O 1
ATOM 758 N N . ILE A 1 96 ? -0.856 13.694 4.778 1.00 96.25 96 ILE A N 1
ATOM 759 C CA . ILE A 1 96 ? 0.343 14.156 5.475 1.00 96.25 96 ILE A CA 1
ATOM 760 C C . ILE A 1 96 ? 1.358 14.663 4.446 1.00 96.25 96 ILE A C 1
ATOM 762 O O . ILE A 1 96 ? 1.638 13.986 3.461 1.00 96.25 96 ILE A O 1
ATOM 766 N N . ARG A 1 97 ? 1.916 15.857 4.687 1.00 95.25 97 ARG A N 1
ATOM 767 C CA . ARG A 1 97 ? 2.897 16.534 3.808 1.00 95.25 97 ARG A CA 1
ATOM 768 C C . ARG A 1 97 ? 4.267 16.764 4.459 1.00 95.25 97 ARG A C 1
ATOM 770 O O . ARG A 1 97 ? 5.128 17.414 3.874 1.00 95.25 97 ARG A O 1
ATOM 777 N N . SER A 1 98 ? 4.453 16.279 5.684 1.00 93.56 98 SER A N 1
ATOM 778 C CA . SER A 1 98 ? 5.740 16.263 6.382 1.00 93.56 98 SER A CA 1
ATOM 779 C C . SER A 1 98 ? 6.505 14.966 6.086 1.00 93.56 98 SER A C 1
ATOM 781 O O . SER A 1 98 ? 6.012 14.089 5.373 1.00 93.56 98 SER A O 1
ATOM 783 N N . ASP A 1 99 ? 7.717 14.819 6.625 1.00 93.06 99 ASP A N 1
ATOM 784 C CA . ASP A 1 99 ? 8.437 13.548 6.541 1.00 93.06 99 ASP A CA 1
ATOM 785 C C . ASP A 1 99 ? 7.696 12.417 7.282 1.00 93.06 99 ASP A C 1
ATOM 787 O O . ASP A 1 99 ? 6.873 12.651 8.173 1.00 93.06 99 ASP A O 1
ATOM 791 N N . PHE A 1 100 ? 8.022 11.169 6.932 1.00 91.69 100 PHE A N 1
ATOM 792 C CA . PHE A 1 100 ? 7.371 9.983 7.491 1.00 91.69 100 PHE A CA 1
ATOM 793 C C . PHE A 1 100 ? 7.404 9.916 9.020 1.00 91.69 100 PHE A C 1
ATOM 795 O O . PHE A 1 100 ? 6.440 9.445 9.622 1.00 91.69 100 PHE A O 1
ATOM 802 N N . LYS A 1 101 ? 8.493 10.357 9.661 1.00 93.56 101 LYS A N 1
ATOM 803 C CA . LYS A 1 101 ? 8.634 10.242 11.110 1.00 93.56 101 LYS A CA 1
ATOM 804 C C . LYS A 1 101 ? 7.804 11.310 11.813 1.00 93.56 101 LYS A C 1
ATOM 806 O O . LYS A 1 101 ? 6.955 10.947 12.622 1.00 93.56 101 LYS A O 1
ATOM 811 N N . SER A 1 102 ? 7.985 12.588 11.476 1.00 94.94 102 SER A N 1
ATOM 812 C CA . SER A 1 102 ? 7.206 13.674 12.095 1.00 94.94 102 SER A CA 1
ATOM 813 C C . SER A 1 102 ? 5.705 13.554 11.805 1.00 94.94 102 SER A C 1
ATOM 815 O O . SER A 1 102 ? 4.874 13.855 12.661 1.00 94.94 102 SER A O 1
ATOM 817 N N . GLY A 1 103 ? 5.344 13.043 10.623 1.00 95.12 103 GLY A N 1
ATOM 818 C CA . GLY A 1 103 ? 3.960 12.772 10.249 1.00 95.12 103 GLY A CA 1
ATOM 819 C C . GLY A 1 103 ? 3.315 11.667 11.086 1.00 95.12 103 GLY A C 1
ATOM 820 O O . GLY A 1 103 ? 2.197 11.840 11.571 1.00 95.12 103 GLY A O 1
ATOM 821 N N . LEU A 1 104 ? 4.029 10.560 11.324 1.00 94.56 104 LEU A N 1
ATOM 822 C CA . LEU A 1 104 ? 3.575 9.519 12.253 1.00 94.56 104 LEU A CA 1
ATOM 823 C C . LEU A 1 104 ? 3.525 10.031 13.702 1.00 94.56 104 LEU A C 1
ATOM 825 O O . LEU A 1 104 ? 2.568 9.725 14.407 1.00 94.56 104 LEU A O 1
ATOM 829 N N . GLU A 1 105 ? 4.496 10.837 14.148 1.00 94.88 105 GLU A N 1
ATOM 830 C CA . GLU A 1 105 ? 4.482 11.461 15.484 1.00 94.88 105 GLU A CA 1
ATOM 831 C C . GLU A 1 105 ? 3.234 12.329 15.693 1.00 94.88 105 GLU A C 1
ATOM 833 O O . GLU A 1 105 ? 2.585 12.229 16.735 1.00 94.88 105 GLU A O 1
ATOM 838 N N . GLY A 1 106 ? 2.868 13.141 14.696 1.00 94.19 106 GLY A N 1
ATOM 839 C CA . GLY A 1 106 ? 1.636 13.927 14.706 1.00 94.19 106 GLY A CA 1
ATOM 840 C C . GLY A 1 106 ? 0.386 13.048 14.751 1.00 94.19 106 GLY A C 1
ATOM 841 O O . GLY A 1 106 ? -0.455 13.222 15.633 1.00 94.19 106 GLY A O 1
ATOM 842 N N . LEU A 1 107 ? 0.293 12.061 13.856 1.00 93.25 107 LEU A N 1
ATOM 843 C CA . LEU A 1 107 ? -0.889 11.209 13.721 1.00 93.25 107 LEU A CA 1
ATOM 844 C C . LEU A 1 107 ? -1.165 10.357 14.969 1.00 93.25 107 LEU A C 1
ATOM 846 O O . LEU A 1 107 ? -2.300 10.333 15.447 1.00 93.25 107 LEU A O 1
ATOM 850 N N . LEU A 1 108 ? -0.141 9.701 15.532 1.00 92.50 108 LEU A N 1
ATOM 851 C CA . LEU A 1 108 ? -0.301 8.893 16.751 1.00 92.50 108 LEU A CA 1
ATOM 852 C C . LEU A 1 108 ? -0.624 9.749 17.990 1.00 92.50 108 LEU A C 1
ATOM 854 O O . LEU A 1 108 ? -1.173 9.236 18.965 1.00 92.50 108 LEU A O 1
ATOM 858 N N . LYS A 1 109 ? -0.267 11.041 17.975 1.00 91.88 109 LYS A N 1
ATOM 859 C CA . LYS A 1 109 ? -0.560 11.991 19.056 1.00 91.88 109 LYS A CA 1
ATOM 860 C C . LYS A 1 109 ? -1.968 12.579 18.955 1.00 91.88 109 LYS A C 1
ATOM 862 O O . LYS A 1 109 ? -2.576 12.851 19.986 1.00 91.88 109 LYS A O 1
ATOM 867 N N . GLU A 1 110 ? -2.467 12.807 17.742 1.00 90.88 110 GLU A N 1
ATOM 868 C CA . GLU A 1 110 ? -3.799 13.375 17.516 1.00 90.88 110 GLU A CA 1
ATOM 869 C C . GLU A 1 110 ? -4.912 12.369 17.832 1.00 90.88 110 GLU A C 1
ATOM 871 O O . GLU A 1 110 ? -5.913 12.728 18.452 1.00 90.88 110 GLU A O 1
ATOM 876 N N . LYS A 1 111 ? -4.742 11.107 17.415 1.00 89.12 111 LYS A N 1
ATOM 877 C CA . LYS A 1 111 ? -5.773 10.069 17.529 1.00 89.12 111 LYS A CA 1
ATOM 878 C C . LYS A 1 111 ? -5.154 8.740 17.973 1.00 89.12 111 LYS A C 1
ATOM 880 O O . LYS A 1 111 ? -4.093 8.376 17.461 1.00 89.12 111 LYS A O 1
ATOM 885 N N . PRO A 1 112 ? -5.806 7.972 18.869 1.00 87.25 112 PRO A N 1
ATOM 886 C CA . PRO A 1 112 ? -5.268 6.704 19.351 1.00 87.25 112 PRO A CA 1
ATOM 887 C C . PRO A 1 112 ? -5.165 5.713 18.190 1.00 87.25 112 PRO A C 1
ATOM 889 O O . PRO A 1 112 ? -6.161 5.133 17.791 1.00 87.25 112 PRO A O 1
ATOM 892 N N . THR A 1 113 ? -3.965 5.511 17.652 1.00 94.38 113 THR A N 1
ATOM 893 C CA . THR A 1 113 ? -3.707 4.566 16.557 1.00 94.38 113 THR A CA 1
ATOM 894 C C . THR A 1 113 ? -2.703 3.535 17.055 1.00 94.38 113 THR A C 1
ATOM 896 O O . THR A 1 113 ? -1.575 3.878 17.396 1.00 94.38 113 THR A O 1
ATOM 899 N N . LYS A 1 114 ? -3.120 2.271 17.157 1.00 94.31 114 LYS A N 1
ATOM 900 C CA . LYS A 1 114 ? -2.297 1.174 17.697 1.00 94.31 114 LYS A CA 1
ATOM 901 C C . LYS A 1 114 ? -1.717 0.287 16.606 1.00 94.31 114 LYS A C 1
ATOM 903 O O . LYS A 1 114 ? -0.650 -0.291 16.808 1.00 94.31 114 LYS A O 1
ATOM 908 N N . ALA A 1 115 ? -2.389 0.194 15.460 1.00 94.75 115 ALA A N 1
ATOM 909 C CA . ALA A 1 115 ? -1.955 -0.614 14.330 1.00 94.75 115 ALA A CA 1
ATOM 910 C C . ALA A 1 115 ? -2.109 0.136 13.002 1.00 94.75 115 ALA A C 1
ATOM 912 O O . ALA A 1 115 ? -3.074 0.875 12.802 1.00 94.75 115 ALA A O 1
ATOM 913 N N . ILE A 1 116 ? -1.165 -0.079 12.086 1.00 96.38 116 ILE A N 1
ATOM 914 C CA . ILE A 1 116 ? -1.208 0.458 10.725 1.00 96.38 116 ILE A CA 1
ATOM 915 C C . ILE A 1 116 ? -0.991 -0.691 9.738 1.00 96.38 116 ILE A C 1
ATOM 917 O O . ILE A 1 116 ? 0.054 -1.345 9.748 1.00 96.38 116 ILE A O 1
ATOM 921 N N . PHE A 1 117 ? -1.981 -0.914 8.877 1.00 96.56 117 PHE A N 1
ATOM 922 C CA . PHE A 1 117 ? -1.895 -1.807 7.729 1.00 96.56 117 PHE A CA 1
ATOM 923 C C . PHE A 1 117 ? -0.969 -1.215 6.663 1.00 96.56 117 PHE A C 1
ATOM 925 O O . PHE A 1 117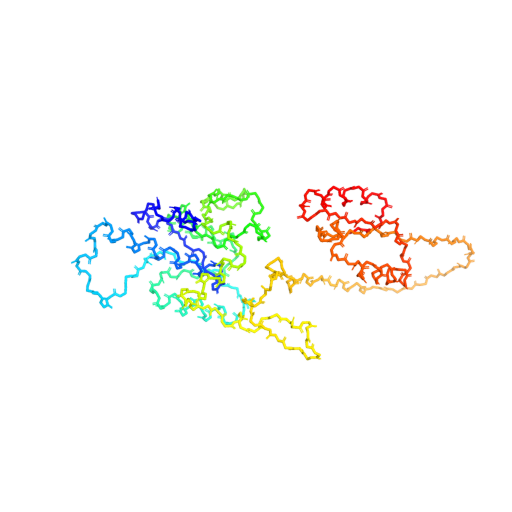 ? -1.138 -0.064 6.250 1.00 96.56 117 PHE A O 1
ATOM 932 N N . LEU A 1 118 ? -0.006 -2.013 6.203 1.00 96.25 118 LEU A N 1
ATOM 933 C CA . LEU A 1 118 ? 0.986 -1.647 5.198 1.00 96.25 118 LEU A CA 1
ATOM 934 C C . LEU A 1 118 ? 0.975 -2.662 4.051 1.00 96.25 118 LEU A C 1
ATOM 936 O O . LEU A 1 118 ? 0.991 -3.871 4.277 1.00 96.25 118 LEU A O 1
ATOM 940 N N . GLY A 1 119 ? 1.015 -2.171 2.810 1.00 94.50 119 GLY A N 1
ATOM 941 C CA . GLY A 1 119 ? 1.143 -2.995 1.600 1.00 94.50 119 GLY A CA 1
ATOM 942 C C . GLY A 1 119 ? 2.559 -3.535 1.361 1.00 94.50 119 GLY A C 1
ATOM 943 O O . GLY A 1 119 ? 3.002 -3.557 0.217 1.00 94.50 119 GLY A O 1
ATOM 944 N N . THR A 1 120 ? 3.288 -3.885 2.425 1.00 93.38 120 THR A N 1
ATOM 945 C CA . THR A 1 120 ? 4.670 -4.387 2.365 1.00 93.38 120 THR A CA 1
ATOM 946 C C . THR A 1 120 ? 4.686 -5.848 1.927 1.00 93.38 120 THR A C 1
ATOM 948 O O . THR A 1 120 ? 3.918 -6.650 2.458 1.00 93.38 120 THR A O 1
ATOM 951 N N . ARG A 1 121 ? 5.607 -6.214 1.031 1.00 93.69 121 ARG A N 1
ATOM 952 C CA . ARG A 1 121 ? 5.894 -7.603 0.631 1.00 93.69 121 ARG A CA 1
ATOM 953 C C . ARG A 1 121 ? 7.347 -7.966 0.927 1.00 93.69 121 ARG A C 1
ATOM 955 O O . ARG A 1 121 ? 8.197 -7.086 0.991 1.00 93.69 121 ARG A O 1
ATOM 962 N N . ILE A 1 122 ? 7.655 -9.253 1.082 1.00 89.25 122 ILE A N 1
ATOM 963 C CA . ILE A 1 122 ? 8.972 -9.734 1.543 1.00 89.25 122 ILE A CA 1
ATOM 964 C C . ILE A 1 122 ? 10.147 -9.313 0.636 1.00 89.25 122 ILE A C 1
ATOM 966 O O . ILE A 1 122 ? 11.263 -9.143 1.113 1.00 89.25 122 ILE A O 1
ATOM 970 N N . GLY A 1 123 ? 9.887 -9.067 -0.655 1.00 83.31 123 GLY A N 1
ATOM 971 C CA . GLY A 1 123 ? 10.863 -8.527 -1.614 1.00 83.31 123 GLY A CA 1
ATOM 972 C C . GLY A 1 123 ? 11.040 -6.999 -1.588 1.00 83.31 123 GLY A C 1
ATOM 973 O O . GLY A 1 123 ? 11.733 -6.451 -2.448 1.00 83.31 123 GLY A O 1
ATOM 974 N N . ASP A 1 124 ? 10.400 -6.279 -0.663 1.00 87.25 124 ASP A N 1
ATOM 975 C CA . ASP A 1 124 ? 10.559 -4.831 -0.537 1.00 87.25 124 ASP A CA 1
ATOM 976 C C . ASP A 1 124 ? 11.798 -4.463 0.301 1.00 87.25 124 ASP A C 1
ATOM 978 O O . ASP A 1 124 ? 12.046 -5.089 1.331 1.00 87.25 124 ASP A O 1
ATOM 982 N N . PRO A 1 125 ? 12.537 -3.382 -0.036 1.00 83.62 125 PRO A N 1
ATOM 983 C CA . PRO A 1 125 ? 13.769 -3.002 0.674 1.00 83.62 125 PRO A CA 1
ATOM 984 C C . PRO A 1 125 ? 13.634 -2.804 2.191 1.00 83.62 125 PRO A C 1
ATOM 986 O O . PRO A 1 125 ? 14.617 -2.911 2.916 1.00 83.62 125 PRO A O 1
ATOM 989 N N . ASN A 1 126 ? 12.424 -2.503 2.671 1.00 81.06 126 ASN A N 1
ATOM 990 C CA . ASN A 1 126 ? 12.140 -2.261 4.086 1.00 81.06 126 ASN A CA 1
ATOM 991 C C . ASN A 1 126 ? 11.576 -3.502 4.809 1.00 81.06 126 ASN A C 1
ATOM 993 O O . ASN A 1 126 ? 11.280 -3.407 5.998 1.00 81.06 126 ASN A O 1
ATOM 997 N N . ALA A 1 127 ? 11.370 -4.629 4.119 1.00 86.81 127 ALA A N 1
ATOM 998 C CA . ALA A 1 127 ? 10.712 -5.821 4.665 1.00 86.81 127 ALA A CA 1
ATOM 999 C C . ALA A 1 127 ? 11.650 -6.764 5.438 1.00 86.81 127 ALA A C 1
ATOM 1001 O O . ALA A 1 127 ? 11.171 -7.661 6.126 1.00 86.81 127 ALA A O 1
ATOM 1002 N N . VAL A 1 128 ? 12.969 -6.564 5.346 1.00 86.88 128 VAL A N 1
ATOM 1003 C CA . VAL A 1 128 ? 13.977 -7.407 6.008 1.00 86.88 128 VAL A CA 1
ATOM 1004 C C . VAL A 1 128 ? 13.713 -7.479 7.516 1.00 86.88 128 VAL A C 1
ATOM 1006 O O . VAL A 1 128 ? 13.664 -6.453 8.195 1.00 86.88 128 VAL A O 1
ATOM 1009 N N . GLY A 1 129 ? 13.532 -8.697 8.034 1.00 85.62 129 GLY A N 1
ATOM 1010 C CA . GLY A 1 129 ? 13.237 -8.945 9.449 1.00 85.62 129 GLY A CA 1
ATOM 1011 C C . GLY A 1 129 ? 11.839 -8.512 9.911 1.00 85.62 129 GLY A C 1
ATOM 1012 O O . GLY A 1 129 ? 11.617 -8.404 11.114 1.00 85.62 129 GLY A O 1
ATOM 1013 N N . GLN A 1 130 ? 10.904 -8.231 8.995 1.00 89.06 130 GLN A N 1
ATOM 1014 C CA . GLN A 1 130 ? 9.494 -8.041 9.340 1.00 89.06 130 GLN A CA 1
ATOM 1015 C C . GLN A 1 130 ? 8.712 -9.354 9.270 1.00 89.06 130 GLN A C 1
ATOM 1017 O O . GLN A 1 130 ? 8.926 -10.179 8.386 1.00 89.06 130 GLN A O 1
ATOM 1022 N N . GLU A 1 131 ? 7.737 -9.478 10.161 1.00 90.44 131 GLU A N 1
ATOM 1023 C CA . GLU A 1 131 ? 6.703 -10.509 10.148 1.00 90.44 131 GLU A CA 1
ATOM 1024 C C . GLU A 1 131 ? 5.344 -9.896 9.746 1.00 90.44 131 GLU A C 1
ATOM 1026 O O . GLU A 1 131 ? 5.216 -8.688 9.496 1.00 90.44 131 GLU A O 1
ATOM 1031 N N . GLN A 1 132 ? 4.296 -10.724 9.692 1.00 88.69 132 GLN A N 1
ATOM 1032 C CA . GLN A 1 132 ? 2.918 -10.273 9.444 1.00 88.69 132 GLN A CA 1
ATOM 1033 C C . GLN A 1 132 ? 2.442 -9.233 10.473 1.00 88.69 132 GLN A C 1
ATOM 1035 O O . GLN A 1 132 ? 1.680 -8.332 10.125 1.00 88.69 132 GLN A O 1
ATOM 1040 N N . PHE A 1 133 ? 2.938 -9.322 11.709 1.00 91.25 133 PHE A N 1
ATOM 1041 C CA . PHE A 1 133 ? 2.801 -8.305 12.747 1.00 91.25 133 PHE A CA 1
ATOM 1042 C C . PHE A 1 133 ? 4.196 -7.925 13.233 1.00 91.25 133 PHE A C 1
ATOM 1044 O O . PHE A 1 133 ? 5.002 -8.795 13.542 1.00 91.25 133 PHE A O 1
ATOM 1051 N N . SER A 1 134 ? 4.528 -6.639 13.306 1.00 91.44 134 SER A N 1
ATOM 1052 C CA . SER A 1 134 ? 5.828 -6.221 13.843 1.00 91.44 134 SER A CA 1
ATOM 1053 C C . SER A 1 134 ? 5.774 -4.837 14.481 1.00 91.44 134 SER A C 1
ATOM 1055 O O . SER A 1 134 ? 5.221 -3.919 13.875 1.00 91.44 134 SER A O 1
ATOM 1057 N N . PRO A 1 135 ? 6.390 -4.624 15.656 1.00 94.88 135 PRO A N 1
ATOM 1058 C CA . PRO A 1 135 ? 6.473 -3.294 16.240 1.00 94.88 135 PRO A CA 1
ATOM 1059 C C . PRO A 1 135 ? 7.277 -2.350 15.337 1.00 94.88 135 PRO A C 1
ATOM 1061 O O . PRO A 1 135 ? 8.228 -2.753 14.658 1.00 94.88 135 PRO A O 1
ATOM 1064 N N . SER A 1 136 ? 6.909 -1.072 15.354 1.00 93.38 136 SER A N 1
ATOM 1065 C CA . SER A 1 136 ? 7.701 0.029 14.806 1.00 93.38 136 SER A CA 1
ATOM 1066 C C . SER A 1 136 ? 9.159 -0.039 15.276 1.00 93.38 136 SER A C 1
ATOM 1068 O O . SER A 1 136 ? 9.437 -0.374 16.426 1.00 93.38 136 SER A O 1
ATOM 1070 N N . SER A 1 137 ? 10.096 0.299 14.393 1.00 91.12 137 SER A N 1
ATOM 1071 C CA . SER A 1 137 ? 11.530 0.158 14.666 1.00 91.12 137 SER A CA 1
ATOM 1072 C C . SER A 1 137 ? 12.017 1.154 15.727 1.00 91.12 137 SER A C 1
ATOM 1074 O O . SER A 1 137 ? 11.449 2.236 15.871 1.00 91.12 137 SER A O 1
ATOM 1076 N N . ASN A 1 138 ? 13.099 0.830 16.442 1.00 92.00 138 ASN A N 1
ATOM 1077 C CA . ASN A 1 138 ? 13.668 1.715 17.465 1.00 92.00 138 ASN A CA 1
ATOM 1078 C C . ASN A 1 138 ? 13.892 3.142 16.930 1.00 92.00 138 ASN A C 1
ATOM 1080 O O . ASN A 1 138 ? 14.442 3.335 15.846 1.00 92.00 138 ASN A O 1
ATOM 1084 N N . GLY A 1 139 ? 13.456 4.145 17.696 1.00 92.00 139 GLY A N 1
ATOM 1085 C CA . GLY A 1 139 ? 13.526 5.555 17.303 1.00 92.00 139 GLY A CA 1
ATOM 1086 C C . GLY A 1 139 ? 12.390 6.043 16.391 1.00 92.00 139 GLY A C 1
ATOM 1087 O O . GLY A 1 139 ? 12.391 7.226 16.045 1.00 92.00 139 GLY A O 1
ATOM 1088 N N . TRP A 1 140 ? 11.427 5.188 16.033 1.00 93.62 140 TRP A N 1
ATOM 1089 C CA . TRP A 1 140 ? 10.141 5.575 15.439 1.00 93.62 140 TRP A CA 1
ATOM 1090 C C . TRP A 1 140 ? 9.029 5.637 16.502 1.00 93.62 140 TRP A C 1
ATOM 1092 O O . TRP A 1 140 ? 9.187 5.065 17.584 1.00 93.62 140 TRP A O 1
ATOM 1102 N N . PRO A 1 141 ? 7.900 6.311 16.215 1.00 93.88 141 PRO A N 1
ATOM 1103 C CA . PRO A 1 141 ? 6.735 6.328 17.102 1.00 93.88 141 PRO A CA 1
ATOM 1104 C C . PRO A 1 141 ? 6.175 4.915 17.319 1.00 93.88 141 PRO A C 1
ATOM 1106 O O . PRO A 1 141 ? 6.188 4.137 16.367 1.00 93.88 141 PRO A O 1
ATOM 1109 N N . PRO A 1 142 ? 5.670 4.574 18.519 1.00 94.38 142 PRO A N 1
ATOM 1110 C CA . PRO A 1 142 ? 5.242 3.216 18.846 1.00 94.38 142 PRO A CA 1
ATOM 1111 C C . PRO A 1 142 ? 3.901 2.848 18.191 1.00 94.38 142 PRO A C 1
ATOM 1113 O O . PRO A 1 142 ? 2.850 3.319 18.618 1.00 94.38 142 PRO A O 1
ATOM 1116 N N . PHE A 1 143 ? 3.926 1.954 17.202 1.00 95.38 143 PHE A N 1
ATOM 1117 C CA . PHE A 1 143 ? 2.730 1.319 16.627 1.00 95.38 143 PHE A CA 1
ATOM 1118 C C . PHE A 1 143 ? 3.034 -0.100 16.122 1.00 95.38 143 PHE A C 1
ATOM 1120 O O . PHE A 1 143 ? 4.192 -0.468 15.921 1.00 95.38 143 PHE A O 1
ATOM 1127 N N . MET A 1 144 ? 1.995 -0.904 15.893 1.00 95.50 144 MET A N 1
ATOM 1128 C CA . MET A 1 144 ? 2.104 -2.214 15.248 1.00 95.50 144 MET A CA 1
ATOM 1129 C C . MET A 1 144 ? 1.991 -2.077 13.724 1.00 95.50 144 MET A C 1
ATOM 1131 O O . MET A 1 144 ? 0.958 -1.640 13.214 1.00 95.50 144 MET A O 1
ATOM 1135 N N . ARG A 1 145 ? 3.020 -2.481 12.976 1.00 95.06 145 ARG A N 1
ATOM 1136 C CA . ARG A 1 145 ? 2.906 -2.741 11.534 1.00 95.06 145 ARG A CA 1
ATOM 1137 C C . ARG A 1 145 ? 2.104 -4.019 11.335 1.00 95.06 145 ARG A C 1
ATOM 1139 O O . ARG A 1 145 ? 2.394 -5.023 11.984 1.00 95.06 145 ARG A O 1
ATOM 1146 N N . VAL A 1 146 ? 1.135 -3.983 10.428 1.00 94.06 146 VAL A N 1
ATOM 1147 C CA . VAL A 1 146 ? 0.376 -5.161 9.999 1.00 94.06 146 VAL A CA 1
ATOM 1148 C C . VAL A 1 146 ? 0.575 -5.323 8.496 1.00 94.06 146 VAL A C 1
ATOM 1150 O O . VAL A 1 146 ? 0.237 -4.422 7.730 1.00 94.06 146 VAL A O 1
ATOM 1153 N N . ASN A 1 147 ? 1.123 -6.461 8.073 1.00 93.25 147 ASN A N 1
ATOM 1154 C CA . ASN A 1 147 ? 1.501 -6.753 6.689 1.00 93.25 147 ASN A CA 1
ATOM 1155 C C . ASN A 1 147 ? 0.732 -7.998 6.163 1.00 93.25 147 ASN A C 1
ATOM 1157 O O . ASN A 1 147 ? 1.335 -9.063 6.026 1.00 93.25 147 ASN A O 1
ATOM 1161 N N . PRO A 1 148 ? -0.588 -7.935 5.864 1.00 91.62 148 PRO A N 1
ATOM 1162 C CA . PRO A 1 148 ? -1.371 -9.130 5.505 1.00 91.62 148 PRO A CA 1
ATOM 1163 C C . PRO A 1 148 ? -1.000 -9.781 4.172 1.00 91.62 148 PRO A C 1
ATOM 1165 O O . PRO A 1 148 ? -1.415 -10.904 3.917 1.00 91.62 148 PRO A O 1
ATOM 1168 N N . ILE A 1 149 ? -0.254 -9.070 3.323 1.00 93.25 149 ILE A N 1
ATOM 1169 C CA . ILE A 1 149 ? 0.206 -9.541 2.011 1.00 93.25 149 ILE A CA 1
ATOM 1170 C C . ILE A 1 149 ? 1.722 -9.788 1.976 1.00 93.25 149 ILE A C 1
ATOM 1172 O O . ILE A 1 149 ? 2.309 -9.819 0.899 1.00 93.25 149 ILE A O 1
ATOM 1176 N N . LEU A 1 150 ? 2.380 -9.937 3.134 1.00 92.12 150 LEU A N 1
ATOM 1177 C CA . LEU A 1 150 ? 3.844 -10.009 3.218 1.00 92.12 150 LEU A CA 1
ATOM 1178 C C . LEU A 1 150 ? 4.446 -11.126 2.348 1.00 92.12 150 LEU A C 1
ATOM 1180 O O . LEU A 1 150 ? 5.486 -10.925 1.725 1.00 92.12 150 LEU A O 1
ATOM 1184 N N . ASP A 1 151 ? 3.777 -12.274 2.272 1.00 90.12 151 ASP A N 1
ATOM 1185 C CA . ASP A 1 151 ? 4.177 -13.455 1.502 1.00 90.12 151 ASP A CA 1
ATOM 1186 C C . ASP A 1 151 ? 3.649 -13.465 0.051 1.00 90.12 151 ASP A C 1
ATOM 1188 O O . ASP A 1 151 ? 3.804 -14.462 -0.657 1.00 90.12 151 ASP A O 1
ATOM 1192 N N . TRP A 1 152 ? 2.996 -12.389 -0.404 1.00 91.25 152 TRP A N 1
ATOM 1193 C CA . TRP A 1 152 ? 2.472 -12.309 -1.767 1.00 91.25 152 TRP A CA 1
ATOM 1194 C C . TRP A 1 152 ? 3.593 -12.029 -2.772 1.00 91.25 152 TRP A C 1
ATOM 1196 O O . TRP A 1 152 ? 4.420 -11.123 -2.623 1.00 91.25 152 TRP A O 1
ATOM 1206 N N . SER A 1 153 ? 3.587 -12.779 -3.867 1.00 90.94 153 SER A N 1
ATOM 1207 C CA . SER A 1 153 ? 4.436 -12.514 -5.020 1.00 90.94 153 SER A CA 1
ATOM 1208 C C . SER A 1 153 ? 3.900 -11.344 -5.853 1.00 90.94 153 SER A C 1
ATOM 1210 O O . SER A 1 153 ? 2.751 -10.914 -5.732 1.00 90.94 153 SER A O 1
ATOM 1212 N N . TYR A 1 154 ? 4.734 -10.846 -6.768 1.00 91.94 154 TYR A N 1
ATOM 1213 C CA . TYR A 1 154 ? 4.315 -9.888 -7.796 1.00 91.94 154 TYR A CA 1
ATOM 1214 C C . TYR A 1 154 ? 3.109 -10.390 -8.607 1.00 91.94 154 TYR A C 1
ATOM 1216 O O . TYR A 1 154 ? 2.195 -9.628 -8.930 1.00 91.94 154 TYR A O 1
ATOM 1224 N N . ARG A 1 155 ? 3.110 -11.695 -8.909 1.00 91.75 155 ARG A N 1
ATOM 1225 C CA . ARG A 1 155 ? 2.063 -12.368 -9.672 1.00 91.75 155 ARG A CA 1
ATOM 1226 C C . ARG A 1 155 ? 0.760 -12.440 -8.888 1.00 91.75 155 ARG A C 1
ATOM 1228 O O . ARG A 1 155 ? -0.281 -12.228 -9.496 1.00 91.75 155 ARG A O 1
ATOM 1235 N N . ASP A 1 156 ? 0.796 -12.684 -7.580 1.00 92.19 156 ASP A N 1
ATOM 1236 C CA . ASP A 1 156 ? -0.415 -12.769 -6.747 1.00 92.19 156 ASP A CA 1
ATOM 1237 C C . ASP A 1 156 ? -1.144 -11.419 -6.704 1.00 92.19 156 ASP A C 1
ATOM 1239 O O . ASP A 1 156 ? -2.351 -11.350 -6.937 1.00 92.19 156 ASP A O 1
ATOM 1243 N N . VAL A 1 157 ? -0.389 -10.328 -6.520 1.00 94.56 157 VAL A N 1
ATOM 1244 C CA . VAL A 1 157 ? -0.910 -8.950 -6.528 1.00 94.56 157 VAL A CA 1
ATOM 1245 C C . VAL A 1 157 ? -1.625 -8.633 -7.845 1.00 94.56 157 VAL A C 1
ATOM 1247 O O . VAL A 1 157 ? -2.774 -8.190 -7.832 1.00 94.56 157 VAL A O 1
ATOM 1250 N N . TRP A 1 158 ? -0.992 -8.900 -8.992 1.00 95.25 158 TRP A N 1
ATOM 1251 C CA . TRP A 1 158 ? -1.625 -8.657 -10.292 1.00 95.25 158 TRP A CA 1
ATOM 1252 C C . TRP A 1 158 ? -2.752 -9.633 -10.619 1.00 95.25 158 TRP A C 1
ATOM 1254 O O . TRP A 1 158 ? -3.760 -9.217 -11.186 1.00 95.25 158 TRP A O 1
ATOM 1264 N N . SER A 1 159 ? -2.629 -10.901 -10.225 1.00 93.12 159 SER A N 1
ATOM 1265 C CA . SER A 1 159 ? -3.685 -11.899 -10.421 1.00 93.12 159 SER A CA 1
ATOM 1266 C C . SER A 1 159 ? -4.950 -11.493 -9.670 1.00 93.12 159 SER A C 1
ATOM 1268 O O . SER A 1 159 ? -6.032 -11.556 -10.248 1.00 93.12 159 SER A O 1
ATOM 1270 N N . PHE A 1 160 ? -4.826 -10.986 -8.438 1.00 92.81 160 PHE A N 1
ATOM 1271 C CA . PHE A 1 160 ? -5.947 -10.411 -7.695 1.00 92.81 160 PHE A CA 1
ATOM 1272 C C . PHE A 1 160 ? -6.535 -9.191 -8.410 1.00 92.81 160 PHE A C 1
ATOM 1274 O O . PHE A 1 160 ? -7.739 -9.156 -8.651 1.00 92.81 160 PHE A O 1
ATOM 1281 N N . ILE A 1 161 ? -5.707 -8.208 -8.790 1.00 94.56 161 ILE A N 1
ATOM 1282 C CA . ILE A 1 161 ? -6.179 -6.972 -9.439 1.00 94.56 161 ILE A CA 1
ATOM 1283 C C . ILE A 1 161 ? -6.971 -7.282 -10.715 1.00 94.56 161 ILE A C 1
ATOM 1285 O O . ILE A 1 161 ? -8.087 -6.788 -10.880 1.00 94.56 161 ILE A O 1
ATOM 1289 N N . LEU A 1 162 ? -6.425 -8.131 -11.590 1.00 94.75 162 LEU A N 1
ATOM 1290 C CA . LEU A 1 162 ? -7.038 -8.472 -12.873 1.00 94.75 162 LEU A CA 1
ATOM 1291 C C . LEU A 1 162 ? -8.278 -9.366 -12.704 1.00 94.75 162 LEU A C 1
ATOM 1293 O O . LEU A 1 162 ? -9.310 -9.095 -13.317 1.00 94.75 162 LEU A O 1
ATOM 1297 N N . THR A 1 163 ? -8.219 -10.387 -11.840 1.00 93.19 163 THR A N 1
ATOM 1298 C CA . THR A 1 163 ? -9.347 -11.316 -11.609 1.00 93.19 163 THR A CA 1
ATOM 1299 C C . THR A 1 163 ? -10.528 -10.606 -10.951 1.00 93.19 163 THR A C 1
ATOM 1301 O O . THR A 1 163 ? -11.667 -10.748 -11.396 1.00 93.19 163 THR A O 1
ATOM 1304 N N . CYS A 1 164 ? -10.261 -9.783 -9.934 1.00 90.81 164 CYS A N 1
ATOM 1305 C CA . CYS A 1 164 ? -11.277 -9.010 -9.220 1.00 90.81 164 CYS A CA 1
ATOM 1306 C C . CYS A 1 164 ? -11.672 -7.709 -9.948 1.00 90.81 164 CYS A C 1
ATOM 1308 O O . CYS A 1 164 ? -12.518 -6.971 -9.443 1.00 90.81 164 CYS A O 1
ATOM 1310 N N . LYS A 1 165 ? -11.076 -7.417 -11.118 1.00 94.31 165 LYS A N 1
ATOM 1311 C CA . LYS A 1 165 ? -11.300 -6.202 -11.930 1.00 94.31 165 LYS A CA 1
ATOM 1312 C C . LYS A 1 165 ? -11.164 -4.905 -11.121 1.00 94.31 165 LYS A C 1
ATOM 1314 O O . LYS A 1 165 ? -11.937 -3.959 -11.278 1.00 94.31 165 LYS A O 1
ATOM 1319 N N . VAL A 1 166 ? -10.181 -4.882 -10.225 1.00 93.06 166 VAL A N 1
ATOM 1320 C CA . VAL A 1 166 ? -9.876 -3.741 -9.360 1.00 93.06 166 VAL A CA 1
ATOM 1321 C C . VAL A 1 166 ? -9.252 -2.633 -10.203 1.00 93.06 166 VAL A C 1
ATOM 1323 O O . VAL A 1 166 ? -8.339 -2.884 -10.987 1.00 93.06 166 VAL A O 1
ATOM 1326 N N . LYS A 1 167 ? -9.728 -1.393 -10.039 1.00 96.38 167 LYS A N 1
ATOM 1327 C CA . LYS A 1 167 ? -9.078 -0.225 -10.646 1.00 96.38 167 LYS A CA 1
ATOM 1328 C C . LYS A 1 167 ? -7.689 -0.042 -10.033 1.00 96.38 167 LYS A C 1
ATOM 1330 O O . LYS A 1 167 ? -7.545 -0.120 -8.818 1.00 96.38 167 LYS A O 1
ATOM 1335 N N . TYR A 1 168 ? -6.696 0.251 -10.861 1.00 96.81 168 TYR A N 1
ATOM 1336 C CA . TYR A 1 168 ? -5.325 0.549 -10.452 1.00 96.81 168 TYR A CA 1
ATOM 1337 C C . TYR A 1 168 ? -4.835 1.826 -11.152 1.00 96.81 168 TYR A C 1
ATOM 1339 O O . TYR A 1 168 ? -5.448 2.283 -12.116 1.00 96.81 168 TYR A O 1
ATOM 1347 N N . CYS A 1 169 ? -3.742 2.419 -10.663 1.00 96.06 169 CYS A N 1
ATOM 1348 C CA . CYS A 1 169 ? -3.165 3.626 -11.261 1.00 96.06 169 CYS A CA 1
ATOM 1349 C C . CYS A 1 169 ? -2.656 3.372 -12.695 1.00 96.06 169 CYS A C 1
ATOM 1351 O O . CYS A 1 169 ? -1.840 2.476 -12.918 1.00 96.06 169 CYS A O 1
ATOM 1353 N N . SER A 1 170 ? -3.073 4.204 -13.652 1.00 94.88 170 SER A N 1
ATOM 1354 C CA . SER A 1 170 ? -2.781 4.059 -15.090 1.00 94.88 170 SER A CA 1
ATOM 1355 C C . SER A 1 170 ? -1.295 4.126 -15.468 1.00 94.88 170 SER A C 1
ATOM 1357 O O . SER A 1 170 ? -0.920 3.705 -16.560 1.00 94.88 170 SER A O 1
ATOM 1359 N N . LEU A 1 171 ? -0.410 4.585 -14.574 1.00 91.19 171 LEU A N 1
ATOM 1360 C CA . LEU A 1 171 ? 1.046 4.475 -14.766 1.00 91.19 171 LEU A CA 1
ATOM 1361 C C . LEU A 1 171 ? 1.501 3.030 -14.974 1.00 91.19 171 LEU A C 1
ATOM 1363 O O . LEU A 1 171 ? 2.484 2.786 -15.667 1.00 91.19 171 LEU A O 1
ATOM 1367 N N . TYR A 1 172 ? 0.794 2.064 -14.384 1.00 92.94 172 TYR A N 1
ATOM 1368 C CA . TYR A 1 172 ? 1.123 0.658 -14.566 1.00 92.94 172 TYR A CA 1
ATOM 1369 C C . TYR A 1 172 ? 0.827 0.150 -15.983 1.00 92.94 172 TYR A C 1
ATOM 1371 O O . TYR A 1 172 ? 1.380 -0.879 -16.354 1.00 92.94 172 TYR A O 1
ATOM 1379 N N . ASP A 1 173 ? 0.038 0.854 -16.798 1.00 90.94 173 ASP A N 1
ATOM 1380 C CA . ASP A 1 173 ? -0.156 0.501 -18.209 1.00 90.94 173 ASP A CA 1
ATOM 1381 C C . ASP A 1 173 ? 1.008 0.983 -19.098 1.00 90.94 173 ASP A C 1
ATOM 1383 O O . ASP A 1 173 ? 1.269 0.398 -20.145 1.00 90.94 173 ASP A O 1
ATOM 1387 N N . GLN A 1 174 ? 1.776 1.982 -18.648 1.00 82.94 174 GLN A N 1
ATOM 1388 C CA . GLN A 1 174 ? 2.902 2.604 -19.369 1.00 82.94 174 GLN A CA 1
ATOM 1389 C C . GLN A 1 174 ? 4.246 1.870 -19.137 1.00 82.94 174 GLN A C 1
ATOM 1391 O O . GLN A 1 174 ? 5.306 2.485 -19.147 1.00 82.94 174 GLN A O 1
ATOM 1396 N N . GLY A 1 175 ? 4.196 0.570 -18.826 1.00 70.56 175 GLY A N 1
ATOM 1397 C CA . GLY A 1 175 ? 5.159 -0.114 -17.950 1.00 70.56 175 GLY A CA 1
ATOM 1398 C C . GLY A 1 175 ? 6.618 -0.265 -18.419 1.00 70.56 175 GLY A C 1
ATOM 1399 O O . GLY A 1 175 ? 7.461 0.582 -18.148 1.00 70.56 175 GLY A O 1
ATOM 1400 N N . ILE A 1 176 ? 6.976 -1.447 -18.928 1.00 58.91 176 ILE A N 1
ATOM 1401 C CA . ILE A 1 176 ? 8.357 -1.963 -18.963 1.00 58.91 176 ILE A CA 1
ATOM 1402 C C . ILE A 1 176 ? 8.848 -2.106 -20.400 1.00 58.91 176 ILE A C 1
ATOM 1404 O O . ILE A 1 176 ? 8.127 -2.639 -21.242 1.00 58.91 176 ILE A O 1
ATOM 1408 N N . ALA A 1 177 ? 10.081 -1.659 -20.655 1.00 53.12 177 ALA A N 1
ATOM 1409 C CA . ALA A 1 177 ? 10.714 -1.714 -21.967 1.00 53.12 177 ALA A CA 1
ATOM 1410 C C . ALA A 1 177 ? 10.776 -3.150 -22.508 1.00 53.12 177 ALA A C 1
ATOM 1412 O O . ALA A 1 177 ? 11.343 -4.050 -21.881 1.00 53.12 177 ALA A O 1
ATOM 1413 N N . ASP A 1 178 ? 10.195 -3.351 -23.686 1.00 52.50 178 ASP A N 1
ATOM 1414 C CA . ASP A 1 178 ? 10.186 -4.626 -24.384 1.00 52.50 178 ASP A CA 1
ATOM 1415 C C . ASP A 1 178 ? 11.517 -4.866 -25.107 1.00 52.50 178 ASP A C 1
ATOM 1417 O O . ASP A 1 178 ? 11.736 -4.396 -26.220 1.00 52.50 178 ASP A O 1
ATOM 1421 N N . SER A 1 179 ? 12.409 -5.653 -24.501 1.00 52.47 179 SER A N 1
ATOM 1422 C CA . SER A 1 179 ? 13.700 -6.021 -25.105 1.00 52.47 179 SER A CA 1
ATOM 1423 C C . SER A 1 179 ? 13.581 -6.864 -26.384 1.00 52.47 179 SER A C 1
ATOM 1425 O O . SER A 1 179 ? 14.598 -7.139 -27.021 1.00 52.47 179 SER A O 1
ATOM 1427 N N . SER A 1 180 ? 12.366 -7.277 -26.771 1.00 49.19 180 SER A N 1
ATOM 1428 C CA . SER A 1 180 ? 12.111 -8.001 -28.021 1.00 49.19 180 SER A CA 1
ATOM 1429 C C . SER A 1 180 ? 11.767 -7.106 -29.223 1.00 49.19 180 SER A C 1
ATOM 1431 O O . SER A 1 180 ? 11.756 -7.608 -30.348 1.00 49.19 180 SER A O 1
ATOM 1433 N N . SER A 1 181 ? 11.547 -5.796 -29.033 1.00 43.56 181 SER A N 1
ATOM 1434 C CA . SER A 1 181 ? 11.334 -4.836 -30.126 1.00 43.56 181 SER A CA 1
ATOM 1435 C C . SER A 1 181 ? 12.539 -3.913 -30.348 1.00 43.56 181 SER A C 1
ATOM 1437 O O . SER A 1 181 ? 13.196 -3.480 -29.409 1.00 43.56 181 SER A O 1
ATOM 1439 N N . MET A 1 182 ? 12.802 -3.562 -31.613 1.00 45.34 182 MET A N 1
ATOM 1440 C CA . MET A 1 182 ? 13.809 -2.552 -32.001 1.00 45.34 182 MET A CA 1
ATOM 1441 C C . MET A 1 182 ? 13.342 -1.102 -31.751 1.00 45.34 182 MET A C 1
ATOM 1443 O O . MET A 1 182 ? 14.096 -0.161 -31.980 1.00 45.34 182 MET A O 1
ATOM 1447 N N . GLU A 1 183 ? 12.102 -0.927 -31.297 1.00 51.69 183 GLU A N 1
ATOM 1448 C CA . GLU A 1 183 ? 11.505 0.338 -30.861 1.00 51.69 183 GLU A CA 1
ATOM 1449 C C . GLU A 1 183 ? 11.280 0.289 -29.341 1.00 51.69 183 GLU A C 1
ATOM 1451 O O . GLU A 1 183 ? 11.030 -0.789 -28.793 1.00 51.69 183 GLU A O 1
ATOM 1456 N N . GLU A 1 184 ? 11.326 1.442 -28.663 1.00 54.59 184 GLU A N 1
ATOM 1457 C CA . GLU A 1 184 ? 11.068 1.579 -27.217 1.00 54.59 184 GLU A CA 1
ATOM 1458 C C . GLU A 1 184 ? 9.570 1.420 -26.882 1.00 54.59 184 GLU A C 1
ATOM 1460 O O . GLU A 1 184 ? 8.900 2.345 -26.424 1.00 54.59 184 GLU A O 1
ATOM 1465 N N . ASN A 1 185 ? 9.022 0.228 -27.118 1.00 66.69 185 ASN A N 1
ATOM 1466 C CA . ASN A 1 185 ? 7.656 -0.109 -26.739 1.00 66.69 185 ASN A CA 1
ATOM 1467 C C . ASN A 1 185 ? 7.616 -0.580 -25.280 1.00 66.69 185 ASN A C 1
ATOM 1469 O O . ASN A 1 185 ? 8.261 -1.559 -24.901 1.00 66.69 185 ASN A O 1
ATOM 1473 N N . PHE A 1 186 ? 6.832 0.110 -24.453 1.00 77.25 186 PHE A N 1
ATOM 1474 C CA . PHE A 1 186 ? 6.618 -0.251 -23.053 1.00 77.25 186 PHE A CA 1
ATOM 1475 C C . PHE A 1 186 ? 5.355 -1.111 -22.916 1.00 77.25 186 PHE A C 1
ATOM 1477 O O . PHE A 1 186 ? 4.276 -0.719 -23.360 1.00 77.25 186 PHE A O 1
ATOM 1484 N N . LYS A 1 187 ? 5.475 -2.290 -22.297 1.00 86.38 187 LYS A N 1
ATOM 1485 C CA . LYS A 1 187 ? 4.340 -3.179 -21.988 1.00 86.38 187 LYS A CA 1
ATOM 1486 C C . LYS A 1 187 ? 3.771 -2.875 -20.599 1.00 86.38 187 LYS A C 1
ATOM 1488 O O . LYS A 1 187 ? 4.557 -2.594 -19.694 1.00 86.38 187 LYS A O 1
ATOM 1493 N N . PRO A 1 188 ? 2.452 -3.009 -20.370 1.00 91.25 188 PRO A N 1
ATOM 1494 C CA . PRO A 1 188 ? 1.867 -2.897 -19.037 1.00 91.25 188 PRO A CA 1
ATOM 1495 C C . PRO A 1 188 ? 2.586 -3.758 -17.993 1.00 91.25 188 PRO A C 1
ATOM 1497 O O . PRO A 1 188 ? 2.977 -4.893 -18.262 1.00 91.25 188 PRO A O 1
ATOM 1500 N N . ALA A 1 189 ? 2.738 -3.233 -16.780 1.00 90.50 189 ALA A N 1
ATOM 1501 C CA . ALA A 1 189 ? 3.528 -3.827 -15.707 1.00 90.50 189 ALA A CA 1
ATOM 1502 C C . ALA A 1 189 ? 3.090 -5.264 -15.373 1.00 90.50 189 ALA A C 1
ATOM 1504 O O . ALA A 1 189 ? 3.936 -6.131 -15.172 1.00 90.50 189 ALA A O 1
ATOM 1505 N N . TYR A 1 190 ? 1.786 -5.559 -15.407 1.00 91.06 190 TYR A N 1
ATOM 1506 C CA . TYR A 1 190 ? 1.259 -6.913 -15.185 1.00 91.06 190 TYR A CA 1
ATOM 1507 C C . TYR A 1 190 ? 1.730 -7.961 -16.214 1.00 91.06 190 TYR A C 1
ATOM 1509 O O . TYR A 1 190 ? 1.539 -9.153 -15.985 1.00 91.06 190 TYR A O 1
ATOM 1517 N N . MET A 1 191 ? 2.350 -7.552 -17.329 1.00 90.62 191 MET A N 1
ATOM 1518 C CA . MET A 1 191 ? 2.987 -8.447 -18.303 1.00 90.62 191 MET A CA 1
ATOM 1519 C C . MET A 1 191 ? 4.435 -8.823 -17.940 1.00 90.62 191 MET A C 1
ATOM 1521 O O . MET A 1 191 ? 5.072 -9.569 -18.686 1.00 90.62 191 MET A O 1
ATOM 1525 N N . LEU A 1 192 ? 4.979 -8.325 -16.823 1.00 86.88 192 LEU A N 1
ATOM 1526 C CA . LEU A 1 192 ? 6.314 -8.692 -16.356 1.00 86.88 192 LEU A CA 1
ATOM 1527 C C . LEU A 1 192 ? 6.372 -10.180 -15.982 1.00 86.88 192 LEU A C 1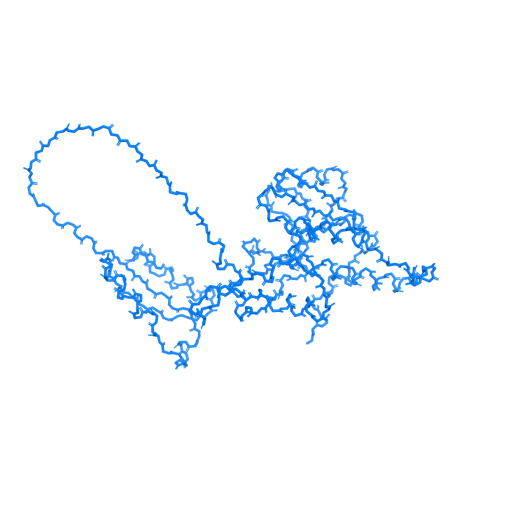
ATOM 1529 O O . LEU A 1 192 ? 5.756 -10.610 -15.008 1.00 86.88 192 LEU A O 1
ATOM 1533 N N . LEU A 1 193 ? 7.160 -10.946 -16.740 1.00 82.88 193 LEU A N 1
ATOM 1534 C CA . LEU A 1 193 ? 7.327 -12.388 -16.544 1.00 82.88 193 LEU A CA 1
ATOM 1535 C C . LEU A 1 193 ? 8.061 -12.723 -15.237 1.00 82.88 193 LEU A C 1
ATOM 1537 O O . LEU A 1 193 ? 7.624 -13.603 -14.498 1.00 82.88 193 LEU A O 1
ATOM 1541 N N . ASP A 1 194 ? 9.151 -12.010 -14.940 1.00 83.00 194 ASP A N 1
ATOM 1542 C CA . ASP A 1 194 ? 9.914 -12.179 -13.702 1.00 83.00 194 ASP A CA 1
ATOM 1543 C C . ASP A 1 194 ? 9.647 -11.024 -12.732 1.00 83.00 194 ASP A C 1
ATOM 1545 O O . ASP A 1 194 ? 10.215 -9.935 -12.841 1.00 83.00 194 ASP A O 1
ATOM 1549 N N . GLY A 1 195 ? 8.796 -11.288 -11.740 1.00 82.25 195 GLY A N 1
ATOM 1550 C CA . GLY A 1 195 ? 8.442 -10.328 -10.697 1.00 82.25 195 GLY A CA 1
ATOM 1551 C C . GLY A 1 195 ? 9.623 -9.808 -9.868 1.00 82.25 195 GLY A C 1
ATOM 1552 O O . GLY A 1 195 ? 9.501 -8.738 -9.274 1.00 82.25 195 GLY A O 1
ATOM 1553 N N . ARG A 1 196 ? 10.776 -10.498 -9.850 1.00 81.06 196 ARG A N 1
ATOM 1554 C CA . ARG A 1 196 ? 12.003 -10.013 -9.186 1.00 81.06 196 ARG A CA 1
ATOM 1555 C C . ARG A 1 196 ? 12.522 -8.723 -9.834 1.00 81.06 196 ARG A C 1
ATOM 1557 O O . ARG A 1 196 ? 13.102 -7.877 -9.157 1.00 81.06 196 ARG A O 1
ATOM 1564 N N . LEU A 1 197 ? 12.248 -8.528 -11.126 1.00 84.00 197 LEU A N 1
ATOM 1565 C CA . LEU A 1 197 ? 12.672 -7.358 -11.898 1.00 84.00 197 LEU A CA 1
ATOM 1566 C C . LEU A 1 197 ? 11.771 -6.123 -11.705 1.00 84.00 197 LEU A C 1
ATOM 1568 O O . LEU A 1 197 ? 12.072 -5.067 -12.260 1.00 84.00 197 LEU A O 1
ATOM 1572 N N . GLU A 1 198 ? 10.717 -6.193 -10.877 1.00 81.56 198 GLU A N 1
ATOM 1573 C CA . GLU A 1 198 ? 9.789 -5.079 -10.588 1.00 81.56 198 GLU A CA 1
ATOM 1574 C C . GLU A 1 198 ? 10.505 -3.757 -10.245 1.00 81.56 198 GLU A C 1
ATOM 1576 O O . GLU A 1 198 ? 10.003 -2.658 -10.507 1.00 81.56 198 GLU A O 1
ATOM 1581 N N . ARG A 1 199 ? 11.671 -3.853 -9.600 1.00 82.12 199 ARG A N 1
ATOM 1582 C CA . ARG A 1 199 ? 12.436 -2.708 -9.097 1.00 82.12 199 ARG A CA 1
ATOM 1583 C C . ARG A 1 199 ? 13.662 -2.366 -9.955 1.00 82.12 199 ARG A C 1
ATOM 1585 O O . ARG A 1 199 ? 14.338 -1.397 -9.623 1.00 82.12 199 ARG A O 1
ATOM 1592 N N . ALA A 1 200 ? 13.911 -3.070 -11.064 1.00 80.75 200 ALA A N 1
ATOM 1593 C CA . ALA A 1 200 ? 15.103 -2.888 -11.905 1.00 80.75 200 ALA A CA 1
ATOM 1594 C C . ALA A 1 200 ? 15.265 -1.446 -12.430 1.00 80.75 200 ALA A C 1
ATOM 1596 O O . ALA A 1 200 ? 16.360 -0.890 -12.401 1.00 80.75 200 ALA A O 1
ATOM 1597 N N . GLY A 1 201 ? 14.164 -0.786 -12.809 1.00 74.25 201 GLY A N 1
ATOM 1598 C CA . GLY A 1 201 ? 14.168 0.614 -13.260 1.00 74.25 201 GLY A CA 1
ATOM 1599 C C . GLY A 1 201 ? 14.369 1.673 -12.160 1.00 74.25 201 GLY A C 1
ATOM 1600 O O . GLY A 1 201 ? 14.338 2.863 -12.456 1.00 74.25 201 GLY A O 1
ATOM 1601 N N . ARG A 1 202 ? 14.547 1.289 -10.886 1.00 72.00 202 ARG A N 1
ATOM 1602 C CA . ARG A 1 202 ? 14.611 2.216 -9.732 1.00 72.0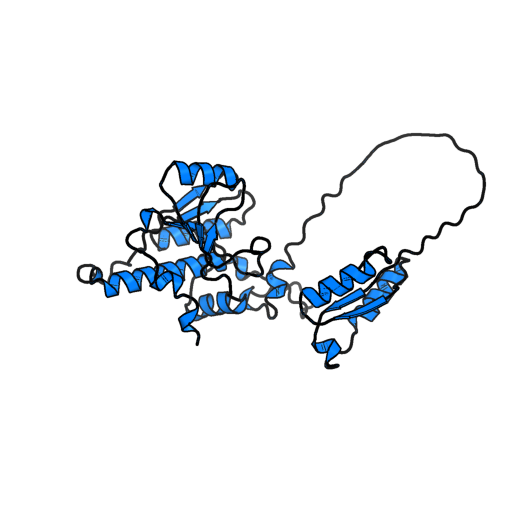0 202 ARG A CA 1
ATOM 1603 C C . ARG A 1 202 ? 16.041 2.548 -9.277 1.00 72.00 202 ARG A C 1
ATOM 1605 O O . ARG A 1 2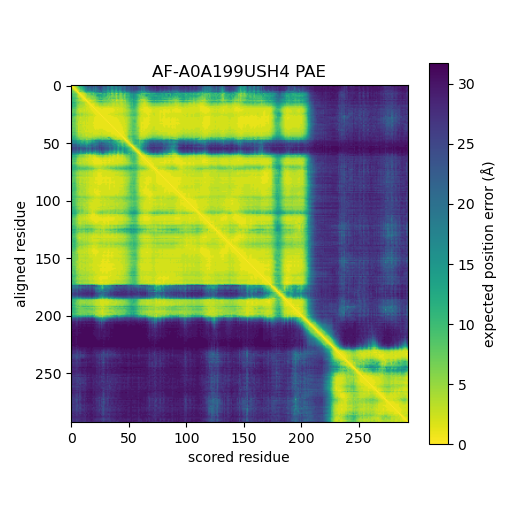02 ? 16.242 2.913 -8.117 1.00 72.00 202 ARG A O 1
ATOM 1612 N N . ALA A 1 203 ? 17.033 2.386 -10.153 1.00 59.56 203 ALA A N 1
ATOM 1613 C CA . ALA A 1 203 ? 18.441 2.608 -9.828 1.00 59.56 203 ALA A CA 1
ATOM 1614 C C . ALA A 1 203 ? 18.691 4.014 -9.244 1.00 59.56 203 ALA A C 1
ATOM 1616 O O . ALA A 1 203 ? 18.170 5.020 -9.731 1.00 59.56 203 ALA A O 1
ATOM 1617 N N . LYS A 1 204 ? 19.513 4.095 -8.189 1.00 45.09 204 LYS A N 1
ATOM 1618 C CA . LYS A 1 204 ? 19.890 5.379 -7.586 1.00 45.09 204 LYS A CA 1
ATOM 1619 C C . LYS A 1 204 ? 20.717 6.188 -8.581 1.00 45.09 204 LYS A C 1
ATOM 1621 O O . LYS A 1 204 ? 21.775 5.750 -9.024 1.00 45.09 204 LYS A O 1
ATOM 1626 N N . LYS A 1 205 ? 20.270 7.411 -8.864 1.00 34.69 205 LYS A N 1
ATOM 1627 C CA . LYS A 1 205 ? 21.068 8.417 -9.568 1.00 34.69 205 LYS A CA 1
ATOM 1628 C C . LYS A 1 205 ? 22.215 8.836 -8.643 1.00 34.69 205 LYS A C 1
ATOM 1630 O O . LYS A 1 205 ? 22.023 9.693 -7.782 1.00 34.69 205 LYS A O 1
ATOM 1635 N N . ASN A 1 206 ? 23.375 8.187 -8.769 1.00 29.27 206 ASN A N 1
ATOM 1636 C CA . ASN A 1 206 ? 24.567 8.557 -8.008 1.00 29.27 206 ASN A CA 1
ATOM 1637 C C . ASN A 1 206 ? 24.873 10.036 -8.263 1.00 29.27 206 ASN A C 1
ATOM 1639 O O . ASN A 1 206 ? 25.002 10.470 -9.410 1.00 29.27 206 ASN A O 1
ATOM 1643 N N . SER A 1 207 ? 24.945 10.821 -7.190 1.00 29.38 207 SER A N 1
ATOM 1644 C CA . SER A 1 207 ? 25.267 12.238 -7.265 1.00 29.38 207 SER A CA 1
ATOM 1645 C C . SER A 1 207 ? 26.721 12.399 -7.697 1.00 29.38 207 SER A C 1
ATOM 1647 O O . SER A 1 207 ? 27.643 12.243 -6.898 1.00 29.38 207 SER A O 1
ATOM 1649 N N . VAL A 1 208 ? 26.927 12.731 -8.972 1.00 28.83 208 VAL A N 1
ATOM 1650 C CA . VAL A 1 208 ? 28.236 13.150 -9.479 1.00 28.83 208 VAL A CA 1
ATOM 1651 C C . VAL A 1 208 ? 28.629 14.422 -8.731 1.00 28.83 208 VAL A C 1
ATOM 1653 O O . VAL A 1 208 ? 28.115 15.507 -9.008 1.00 28.83 208 VAL A O 1
ATOM 1656 N N . LYS A 1 209 ? 29.522 14.290 -7.745 1.00 28.72 209 LYS A N 1
ATOM 1657 C CA . LYS A 1 209 ? 30.168 15.438 -7.114 1.00 28.72 209 LYS A CA 1
ATOM 1658 C C . LYS A 1 209 ? 31.136 16.042 -8.122 1.00 28.72 209 LYS A C 1
ATOM 1660 O O . LYS A 1 209 ? 32.180 15.470 -8.413 1.00 28.72 209 LYS A O 1
ATOM 1665 N N . SER A 1 210 ? 30.765 17.200 -8.653 1.00 28.41 210 SER A N 1
ATOM 1666 C CA . SER A 1 210 ? 31.647 18.017 -9.477 1.00 28.41 210 SER A CA 1
ATOM 1667 C C . SER A 1 210 ? 32.633 18.752 -8.566 1.00 28.41 210 SER A C 1
ATOM 1669 O O . SER A 1 210 ? 32.286 19.788 -8.001 1.00 28.41 210 SER A O 1
ATOM 1671 N N . GLU A 1 211 ? 33.851 18.235 -8.415 1.00 28.64 211 GLU A N 1
ATOM 1672 C CA . GLU A 1 211 ? 34.941 18.955 -7.744 1.00 28.64 211 GLU A CA 1
ATOM 1673 C C . GLU A 1 211 ? 35.796 19.707 -8.773 1.00 28.64 211 GLU A C 1
ATOM 1675 O O . GLU A 1 211 ? 36.714 19.166 -9.382 1.00 28.64 211 GLU A O 1
ATOM 1680 N N . ASN A 1 212 ? 35.478 20.991 -8.952 1.00 29.66 212 ASN A N 1
ATOM 1681 C CA . ASN A 1 212 ? 36.385 21.963 -9.561 1.00 29.66 212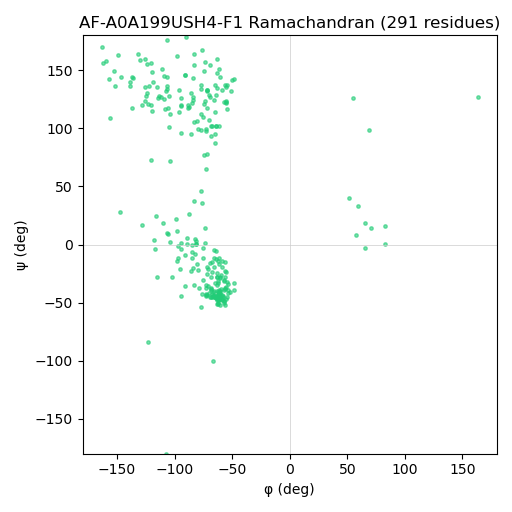 ASN A CA 1
ATOM 1682 C C . ASN A 1 212 ? 37.333 22.503 -8.478 1.00 29.66 212 ASN A C 1
ATOM 1684 O O . ASN A 1 212 ? 36.839 23.042 -7.490 1.00 29.66 212 ASN A O 1
ATOM 1688 N N . ASN A 1 213 ? 38.655 22.455 -8.688 1.00 30.28 213 ASN A N 1
ATOM 1689 C CA . ASN A 1 213 ? 39.622 23.360 -8.038 1.00 30.28 213 ASN A CA 1
ATOM 1690 C C . ASN A 1 213 ? 40.994 23.390 -8.750 1.00 30.28 213 ASN A C 1
ATOM 1692 O O . ASN A 1 213 ? 41.342 22.467 -9.479 1.00 30.28 213 ASN A O 1
ATOM 1696 N N . SER A 1 214 ? 41.755 24.485 -8.568 1.00 29.89 214 SER A N 1
ATOM 1697 C CA . SER A 1 214 ? 42.954 24.858 -9.364 1.00 29.89 214 SER A CA 1
ATOM 1698 C C . SER A 1 214 ? 43.820 25.925 -8.627 1.00 29.89 214 SER A C 1
ATOM 1700 O O . SER A 1 214 ? 43.350 26.463 -7.629 1.00 29.89 214 SER A O 1
ATOM 1702 N N . VAL A 1 215 ? 45.056 26.310 -9.008 1.00 30.72 215 VAL A N 1
ATOM 1703 C CA . VAL A 1 215 ? 45.777 26.080 -10.283 1.00 30.72 215 VAL A CA 1
ATOM 1704 C C . VAL A 1 215 ? 47.150 25.355 -10.166 1.00 30.72 215 VAL A C 1
ATOM 1706 O O . VAL A 1 215 ? 47.143 24.162 -10.461 1.00 30.72 215 VAL A O 1
ATOM 1709 N N . PRO A 1 216 ? 48.333 25.968 -9.882 1.00 39.62 216 PRO A N 1
ATOM 1710 C CA . PRO A 1 216 ? 49.485 25.649 -10.747 1.00 39.62 216 PRO A CA 1
ATOM 1711 C C . PRO A 1 216 ? 50.828 25.234 -10.096 1.00 39.62 216 PRO A C 1
ATOM 1713 O O . PRO A 1 216 ? 51.162 25.662 -8.997 1.00 39.62 216 PRO A O 1
ATOM 1716 N N . SER A 1 217 ? 51.650 24.549 -10.916 1.00 28.81 217 SER A N 1
ATOM 1717 C CA . SER A 1 217 ? 53.135 24.633 -11.056 1.00 28.81 217 SER A CA 1
ATOM 1718 C C . SER A 1 217 ? 54.033 24.442 -9.811 1.00 28.81 217 SER A C 1
ATOM 1720 O O . SER A 1 217 ? 53.946 25.196 -8.853 1.00 28.81 217 SER A O 1
ATOM 1722 N N . ASN A 1 218 ? 55.025 23.544 -9.790 1.00 28.09 218 ASN A N 1
ATOM 1723 C CA . ASN A 1 218 ? 56.176 23.444 -10.708 1.00 28.09 218 ASN A CA 1
ATOM 1724 C C . ASN A 1 218 ? 56.790 22.025 -10.676 1.00 28.09 218 ASN A C 1
ATOM 1726 O O . ASN A 1 218 ? 56.602 21.298 -9.706 1.00 28.09 218 ASN A O 1
ATOM 1730 N N . GLY A 1 219 ? 57.518 21.625 -11.726 1.00 27.77 219 GLY A N 1
ATOM 1731 C CA . GLY A 1 219 ? 57.923 20.223 -11.931 1.00 27.77 219 GLY A CA 1
ATOM 1732 C C . GLY A 1 219 ? 59.398 19.882 -11.683 1.00 27.77 219 GLY A C 1
ATOM 1733 O O . GLY A 1 219 ? 60.233 20.762 -11.491 1.00 27.77 219 GLY A O 1
ATOM 1734 N N . LEU A 1 220 ? 59.709 18.585 -11.790 1.00 26.75 220 LEU A N 1
ATOM 1735 C CA . LEU A 1 220 ? 60.994 18.047 -12.256 1.00 26.75 220 LEU A CA 1
ATOM 1736 C C . LEU A 1 220 ? 60.781 16.606 -12.771 1.00 26.75 220 LEU A C 1
ATOM 1738 O O . LEU A 1 220 ? 60.003 15.860 -12.184 1.00 26.75 220 LEU A O 1
ATOM 1742 N N . ASN A 1 221 ? 61.469 16.207 -13.845 1.00 37.19 221 ASN A N 1
ATOM 1743 C CA . ASN A 1 221 ? 61.418 14.833 -14.367 1.00 37.19 221 ASN A CA 1
ATOM 1744 C C . ASN A 1 221 ? 62.403 13.924 -13.615 1.00 37.19 221 ASN A C 1
ATOM 1746 O O . ASN A 1 221 ? 63.602 14.190 -13.670 1.00 37.19 221 ASN A O 1
ATOM 1750 N N . ILE A 1 222 ? 61.931 12.815 -13.035 1.00 31.50 222 ILE A N 1
ATOM 1751 C CA . ILE A 1 222 ? 62.728 11.594 -12.797 1.00 31.50 222 ILE A CA 1
ATOM 1752 C C . ILE A 1 222 ? 61.864 10.376 -13.169 1.00 31.50 222 ILE A C 1
ATOM 1754 O O . ILE A 1 222 ? 60.644 10.402 -13.027 1.00 31.50 222 ILE A O 1
ATOM 1758 N N . VAL A 1 223 ? 62.518 9.359 -13.730 1.00 36.03 223 VAL A N 1
ATOM 1759 C CA . VAL A 1 223 ? 61.933 8.181 -14.389 1.00 36.03 223 VAL A CA 1
ATOM 1760 C C . VAL A 1 223 ? 61.527 7.076 -13.397 1.00 36.03 223 VAL A C 1
ATOM 1762 O O . VAL A 1 223 ? 62.019 7.032 -12.274 1.00 36.03 223 VAL A O 1
ATOM 1765 N N . ASP A 1 224 ? 60.694 6.156 -13.893 1.00 31.92 224 ASP A N 1
ATOM 1766 C CA . ASP A 1 224 ? 60.454 4.783 -13.419 1.00 31.92 224 ASP A CA 1
ATOM 1767 C C . ASP A 1 224 ? 59.738 4.535 -12.076 1.00 31.92 224 ASP A C 1
ATOM 1769 O O . ASP A 1 224 ? 60.348 4.380 -11.022 1.00 31.92 224 ASP A O 1
ATOM 1773 N N . ALA A 1 225 ? 58.432 4.256 -12.185 1.00 30.19 225 ALA A N 1
ATOM 1774 C CA . ALA A 1 225 ? 57.841 3.039 -11.614 1.00 30.19 225 ALA A CA 1
ATOM 1775 C C . ALA A 1 225 ? 56.532 2.668 -12.344 1.00 30.19 225 ALA A C 1
ATOM 1777 O O . ALA A 1 225 ? 55.499 3.311 -12.160 1.00 30.19 225 ALA A O 1
ATOM 1778 N N . HIS A 1 226 ? 56.543 1.593 -13.141 1.00 38.12 226 HIS A N 1
ATOM 1779 C CA . HIS A 1 226 ? 55.305 0.970 -13.621 1.00 38.12 226 HIS A CA 1
ATOM 1780 C C . HIS A 1 226 ? 54.562 0.321 -12.440 1.00 38.12 226 HIS A C 1
ATOM 1782 O O . HIS A 1 226 ? 54.887 -0.793 -12.038 1.00 38.12 226 HIS A O 1
ATOM 1788 N N . GLN A 1 227 ? 53.520 0.978 -11.928 1.00 42.25 227 GLN A N 1
ATOM 1789 C CA . GLN A 1 227 ? 52.444 0.309 -11.190 1.00 42.25 227 GLN A CA 1
ATOM 1790 C C . GLN A 1 227 ? 51.205 0.198 -12.079 1.00 42.25 227 GLN A C 1
ATOM 1792 O O . GLN A 1 227 ? 50.190 0.859 -11.875 1.00 42.25 227 GLN A O 1
ATOM 1797 N N . SER A 1 228 ? 51.291 -0.685 -13.075 1.00 44.34 228 SER A N 1
ATOM 1798 C CA . SER A 1 228 ? 50.104 -1.251 -13.718 1.00 44.34 228 SER A CA 1
ATOM 1799 C C . SER A 1 228 ? 49.449 -2.230 -12.742 1.00 44.34 228 SER A C 1
ATOM 1801 O O . SER A 1 228 ? 49.637 -3.441 -12.842 1.00 44.34 228 SER A O 1
ATOM 1803 N N . GLY A 1 229 ? 48.720 -1.692 -11.762 1.00 47.69 229 GLY A N 1
ATOM 1804 C CA . GLY A 1 229 ? 47.806 -2.476 -10.941 1.00 47.69 229 GLY A CA 1
ATOM 1805 C C . GLY A 1 229 ? 46.699 -3.023 -11.835 1.00 47.69 229 GLY A C 1
ATOM 1806 O O . GLY A 1 229 ? 45.813 -2.279 -12.244 1.00 47.69 229 GLY A O 1
ATOM 1807 N N . SER A 1 230 ? 46.793 -4.303 -12.191 1.00 70.25 230 SER A N 1
ATOM 1808 C CA . SER A 1 230 ? 45.743 -4.999 -12.932 1.00 70.25 230 SER A CA 1
ATOM 1809 C C . SER A 1 230 ? 44.570 -5.232 -11.988 1.00 70.25 230 SER A C 1
ATOM 1811 O O . SER A 1 230 ? 44.610 -6.181 -11.205 1.00 70.25 230 SER A O 1
ATOM 1813 N N . TYR A 1 231 ? 43.559 -4.363 -12.048 1.00 83.31 231 TYR A N 1
ATOM 1814 C CA . TYR A 1 231 ? 42.335 -4.507 -11.259 1.00 83.31 231 TYR A CA 1
ATOM 1815 C C . TYR A 1 231 ? 41.690 -5.867 -11.521 1.00 83.31 231 TYR A C 1
ATOM 1817 O O . TYR A 1 231 ? 41.606 -6.309 -12.672 1.00 83.31 231 TYR A O 1
ATOM 1825 N N . ARG A 1 232 ? 41.251 -6.537 -10.460 1.00 89.56 232 ARG A N 1
ATOM 1826 C CA . ARG A 1 232 ? 40.695 -7.889 -10.515 1.00 89.56 232 ARG A CA 1
ATOM 1827 C C . ARG A 1 232 ? 39.186 -7.868 -10.329 1.00 89.56 232 ARG A C 1
ATOM 1829 O O . ARG A 1 232 ? 38.678 -7.174 -9.452 1.00 89.56 232 ARG A O 1
ATOM 1836 N N . ALA A 1 233 ? 38.484 -8.649 -11.143 1.00 87.69 233 ALA A N 1
ATOM 1837 C CA . ALA A 1 233 ? 37.043 -8.841 -11.039 1.00 87.69 233 ALA A CA 1
ATOM 1838 C C . ALA A 1 233 ? 36.693 -10.328 -10.922 1.00 87.69 233 ALA A C 1
ATOM 1840 O O . ALA A 1 233 ? 37.072 -11.124 -11.785 1.00 87.69 233 ALA A O 1
ATOM 1841 N N . SER A 1 234 ? 35.903 -10.678 -9.912 1.00 88.94 234 SER A N 1
ATOM 1842 C CA . SER A 1 234 ? 35.111 -11.908 -9.918 1.00 88.94 234 SER A CA 1
ATOM 1843 C C . SER A 1 234 ? 33.799 -11.687 -10.679 1.00 88.94 234 SER A C 1
ATOM 1845 O O . SER A 1 234 ? 33.308 -10.564 -10.774 1.00 88.94 234 SER A O 1
ATOM 1847 N N . ILE A 1 235 ? 33.223 -12.755 -11.235 1.00 89.81 235 ILE A N 1
ATOM 1848 C CA . ILE A 1 235 ? 31.875 -12.746 -11.822 1.00 89.81 235 ILE A CA 1
ATOM 1849 C C . ILE A 1 235 ? 31.053 -13.855 -11.168 1.00 89.81 235 ILE A C 1
ATOM 1851 O O . ILE A 1 235 ? 31.420 -15.027 -11.243 1.00 89.81 235 ILE A O 1
ATOM 1855 N N . ILE A 1 236 ? 29.913 -13.501 -10.577 1.00 88.81 236 ILE A N 1
ATOM 1856 C CA . ILE A 1 236 ? 28.963 -14.468 -10.018 1.00 88.81 236 ILE A CA 1
ATOM 1857 C C . ILE A 1 236 ? 27.717 -14.516 -10.906 1.00 88.81 236 ILE A C 1
ATOM 1859 O O . ILE A 1 236 ? 26.986 -13.535 -11.047 1.00 88.81 236 ILE A O 1
ATOM 1863 N N . ILE A 1 237 ? 27.475 -15.677 -11.510 1.00 85.56 237 ILE A N 1
ATOM 1864 C CA . ILE A 1 237 ? 26.281 -15.997 -12.291 1.00 85.56 237 ILE A CA 1
ATOM 1865 C C . ILE A 1 237 ? 25.298 -16.698 -11.352 1.00 85.56 237 ILE A C 1
ATOM 1867 O O . ILE A 1 237 ? 25.604 -17.751 -10.797 1.00 85.56 237 ILE A O 1
ATOM 1871 N N . VAL A 1 238 ? 24.118 -16.115 -11.159 1.00 84.50 238 VAL A N 1
ATOM 1872 C CA . VAL A 1 238 ? 23.090 -16.645 -10.251 1.00 84.50 238 VAL A CA 1
ATOM 1873 C C . VAL A 1 238 ? 21.973 -17.274 -11.074 1.00 84.50 238 VAL A C 1
ATOM 1875 O O . VAL A 1 238 ? 21.304 -16.567 -11.828 1.00 84.50 238 VAL A O 1
ATOM 1878 N N . GLY A 1 239 ? 21.762 -18.581 -10.927 1.00 78.88 239 GLY A N 1
ATOM 1879 C CA . GLY A 1 239 ? 20.681 -19.288 -11.615 1.00 78.88 239 GLY A CA 1
ATOM 1880 C C . GLY A 1 239 ? 20.864 -20.803 -11.613 1.00 78.88 239 GLY A C 1
ATOM 1881 O O . GLY A 1 239 ? 21.892 -21.327 -12.051 1.00 78.88 239 GLY A O 1
ATOM 1882 N N . ASP A 1 240 ? 19.839 -21.517 -11.159 1.00 73.56 240 ASP A N 1
ATOM 1883 C CA . ASP A 1 240 ? 19.854 -22.977 -11.067 1.00 73.56 240 ASP A CA 1
ATOM 1884 C C . ASP A 1 240 ? 19.859 -23.624 -12.466 1.00 73.56 240 ASP A C 1
ATOM 1886 O O . ASP A 1 240 ? 20.423 -24.698 -12.668 1.00 73.56 240 ASP A O 1
ATOM 1890 N N . GLU A 1 241 ? 19.298 -22.942 -13.468 1.00 69.75 241 GLU A N 1
ATOM 1891 C CA . GLU A 1 241 ? 19.284 -23.344 -14.877 1.00 69.75 241 GLU A CA 1
ATOM 1892 C C . GLU A 1 241 ? 20.688 -23.496 -15.495 1.00 69.75 241 GLU A C 1
ATOM 1894 O O . GLU A 1 241 ? 20.902 -24.340 -16.370 1.00 69.75 241 GLU A O 1
ATOM 1899 N N . TYR A 1 242 ? 21.673 -22.744 -14.999 1.00 65.25 242 TYR A N 1
ATOM 1900 C CA . TYR A 1 242 ? 23.071 -22.883 -15.411 1.00 65.25 242 TYR A CA 1
ATOM 1901 C C . TYR A 1 242 ? 23.736 -24.084 -14.720 1.00 65.25 242 TYR A C 1
ATOM 1903 O O . TYR A 1 242 ? 24.498 -24.814 -15.352 1.00 65.25 242 TYR A O 1
ATOM 1911 N N . LEU A 1 243 ? 23.403 -24.347 -13.449 1.00 59.75 243 LEU A N 1
ATOM 1912 C CA . LEU A 1 243 ? 23.901 -25.508 -12.696 1.00 59.75 243 LEU A CA 1
ATOM 1913 C C . LEU A 1 243 ? 23.347 -26.835 -13.227 1.00 59.75 243 LEU A C 1
ATOM 1915 O O . LEU A 1 243 ? 24.068 -27.831 -13.282 1.00 59.75 243 LEU A O 1
ATOM 1919 N N . PHE A 1 244 ? 22.084 -26.851 -13.655 1.00 63.44 244 PHE A N 1
ATOM 1920 C CA . PHE A 1 244 ? 21.456 -28.014 -14.285 1.00 63.44 244 PHE A CA 1
ATOM 1921 C C . PHE A 1 244 ? 21.790 -28.157 -15.781 1.00 63.44 244 PHE A C 1
ATOM 1923 O O . PHE A 1 244 ? 21.287 -29.075 -16.431 1.00 63.44 244 PHE A O 1
ATOM 1930 N N . GLY A 1 245 ? 22.639 -27.283 -16.338 1.00 50.97 245 GLY A N 1
ATOM 1931 C CA . GLY A 1 245 ? 23.092 -27.345 -17.731 1.00 50.97 245 GLY A CA 1
ATOM 1932 C C . GLY A 1 245 ? 21.984 -27.124 -18.767 1.00 50.97 245 GLY A C 1
ATOM 1933 O O . GLY A 1 245 ? 22.149 -27.498 -19.927 1.00 50.97 245 GLY A O 1
ATOM 1934 N N . THR A 1 246 ? 20.848 -26.543 -18.368 1.00 41.00 246 THR A N 1
ATOM 1935 C CA . THR A 1 246 ? 19.709 -26.271 -19.257 1.00 41.00 246 THR A CA 1
ATOM 1936 C C . THR A 1 246 ? 19.845 -24.948 -20.013 1.00 41.00 246 THR A C 1
ATOM 1938 O O . THR A 1 246 ? 19.049 -24.682 -20.915 1.00 41.00 246 THR A O 1
ATOM 1941 N N . PHE A 1 247 ? 20.867 -24.143 -19.699 1.00 52.44 247 PHE A N 1
ATOM 1942 C CA . PHE A 1 247 ? 21.173 -22.879 -20.364 1.00 52.44 247 PHE A CA 1
ATOM 1943 C C . PHE A 1 247 ? 22.689 -22.704 -20.587 1.00 52.44 247 PHE A C 1
ATOM 1945 O O . PHE A 1 247 ? 23.490 -22.977 -19.696 1.00 52.44 247 PHE A O 1
ATOM 1952 N N . GLU A 1 248 ? 23.098 -22.237 -21.773 1.00 56.75 248 GLU A N 1
ATOM 1953 C CA . GLU A 1 248 ? 24.503 -21.906 -22.075 1.00 56.75 248 GLU A CA 1
ATOM 1954 C C . GLU A 1 248 ? 24.834 -20.470 -21.647 1.00 56.75 248 GLU A C 1
ATOM 1956 O O . GLU A 1 248 ? 24.148 -19.530 -22.062 1.00 56.75 248 GLU A O 1
ATOM 1961 N N . ASP A 1 249 ? 25.935 -20.269 -20.916 1.00 64.19 249 ASP A N 1
ATOM 1962 C CA . ASP A 1 249 ? 26.391 -18.920 -20.574 1.00 64.19 249 ASP A CA 1
ATOM 1963 C C . ASP A 1 249 ? 26.992 -18.170 -21.778 1.00 64.19 249 ASP A C 1
ATOM 1965 O O . ASP A 1 249 ? 28.163 -18.305 -22.141 1.00 64.19 249 ASP A O 1
ATOM 1969 N N . LYS A 1 250 ? 26.167 -17.306 -22.371 1.00 66.44 250 LYS A N 1
ATOM 1970 C CA . LYS A 1 250 ? 26.571 -16.344 -23.408 1.00 66.44 250 LYS A CA 1
ATOM 1971 C C . LYS A 1 250 ? 26.846 -14.951 -22.835 1.00 66.44 250 LYS A C 1
ATOM 1973 O O . LYS A 1 250 ? 27.395 -14.107 -23.545 1.00 66.44 250 LYS A O 1
ATOM 1978 N N . LEU A 1 251 ? 26.472 -14.695 -21.578 1.00 66.94 251 LEU A N 1
ATOM 1979 C CA . LEU A 1 251 ? 26.510 -13.367 -20.968 1.00 66.94 251 LEU A CA 1
ATOM 1980 C C . LEU A 1 251 ? 27.811 -13.130 -20.196 1.00 66.94 251 LEU A C 1
ATOM 1982 O O . LEU A 1 251 ? 28.429 -12.083 -20.388 1.00 66.94 251 LEU A O 1
ATOM 1986 N N . GLY A 1 252 ? 28.270 -14.104 -19.407 1.00 71.56 252 GLY A N 1
ATOM 1987 C CA . GLY A 1 252 ? 29.558 -14.072 -18.717 1.00 71.56 252 GLY A CA 1
ATOM 1988 C C . GLY A 1 252 ? 30.704 -13.929 -19.711 1.00 71.56 252 GLY A C 1
ATOM 1989 O O . GLY A 1 252 ? 31.489 -12.995 -19.593 1.00 71.56 252 GLY A O 1
ATOM 1990 N N . THR A 1 253 ? 30.717 -14.715 -20.793 1.00 76.81 253 THR A N 1
ATOM 1991 C CA . THR A 1 253 ? 31.703 -14.563 -21.889 1.00 76.81 253 THR A CA 1
ATOM 1992 C C . THR A 1 253 ? 31.752 -13.131 -22.458 1.00 76.81 253 THR A C 1
ATOM 1994 O O . THR A 1 253 ? 32.831 -12.581 -22.702 1.00 76.81 253 THR A O 1
ATOM 1997 N N . ALA A 1 254 ? 30.594 -12.486 -22.651 1.00 78.31 254 ALA A N 1
ATOM 1998 C CA . ALA A 1 254 ? 30.518 -11.109 -23.144 1.00 78.31 254 ALA A CA 1
ATOM 1999 C C . ALA A 1 254 ? 30.961 -10.074 -22.091 1.00 78.31 254 ALA A C 1
ATOM 2001 O O . ALA A 1 254 ? 31.571 -9.059 -22.442 1.00 78.31 254 ALA A O 1
ATOM 2002 N N . LEU A 1 255 ? 30.682 -10.331 -20.810 1.00 81.25 255 LEU A N 1
ATOM 2003 C CA . LEU A 1 255 ? 31.110 -9.505 -19.682 1.00 81.25 255 LEU A CA 1
ATOM 2004 C C . LEU A 1 255 ? 32.626 -9.594 -19.463 1.00 81.25 255 LEU A C 1
ATOM 2006 O O . LEU A 1 255 ? 33.271 -8.554 -19.360 1.00 81.25 255 LEU A O 1
ATOM 2010 N N . CYS A 1 256 ? 33.213 -10.795 -19.502 1.00 83.94 256 CYS A N 1
ATOM 2011 C CA . CYS A 1 256 ? 34.661 -11.003 -19.426 1.00 83.94 256 CYS A CA 1
ATOM 2012 C C . CYS A 1 256 ? 35.404 -10.199 -20.487 1.00 83.94 256 CYS A C 1
ATOM 2014 O O . CYS A 1 256 ? 36.388 -9.531 -20.177 1.00 83.94 256 CYS A O 1
ATOM 2016 N N . LYS A 1 257 ? 34.907 -10.223 -21.731 1.00 82.88 257 LYS A N 1
ATOM 2017 C CA . LYS A 1 257 ? 35.501 -9.441 -22.815 1.00 82.88 257 LYS A CA 1
ATOM 2018 C C . LYS A 1 257 ? 35.450 -7.941 -22.516 1.00 82.88 257 LYS A C 1
ATOM 2020 O O . LYS A 1 257 ? 36.475 -7.281 -22.612 1.00 82.88 257 LYS A O 1
ATOM 2025 N N . LYS A 1 258 ? 34.295 -7.417 -22.088 1.00 84.56 258 LYS A N 1
ATOM 2026 C CA . LYS A 1 258 ? 34.153 -5.994 -21.732 1.00 84.56 258 LYS A CA 1
ATOM 2027 C C . LYS A 1 258 ? 35.060 -5.573 -20.576 1.00 84.56 258 LYS A C 1
ATOM 2029 O O . LYS A 1 258 ? 35.617 -4.486 -20.644 1.00 84.56 258 LYS A O 1
ATOM 2034 N N . LEU A 1 259 ? 35.205 -6.407 -19.543 1.00 83.69 259 LEU A N 1
ATOM 2035 C CA . LEU A 1 259 ? 36.100 -6.148 -18.409 1.00 83.69 259 LEU A CA 1
ATOM 2036 C C . LEU A 1 259 ? 37.567 -6.119 -18.862 1.00 83.69 259 LEU A C 1
ATOM 2038 O O . LEU A 1 259 ? 38.288 -5.171 -18.555 1.00 83.69 259 LEU A O 1
ATOM 2042 N N . HIS A 1 260 ? 37.978 -7.080 -19.690 1.00 84.69 260 HIS A N 1
ATOM 2043 C CA . HIS A 1 260 ? 39.316 -7.099 -20.277 1.00 84.69 260 HIS A CA 1
ATOM 2044 C C . HIS A 1 260 ? 39.575 -5.887 -21.193 1.00 84.69 260 HIS A C 1
ATOM 2046 O O . HIS A 1 260 ? 40.652 -5.293 -21.138 1.00 84.69 260 HIS A O 1
ATOM 2052 N N . ASP A 1 261 ? 38.590 -5.471 -21.998 1.00 84.44 261 ASP A N 1
ATOM 2053 C CA . ASP A 1 261 ? 38.682 -4.295 -22.878 1.00 84.44 261 ASP A CA 1
ATOM 2054 C C . ASP A 1 261 ? 38.873 -2.976 -22.088 1.00 84.44 261 ASP A C 1
ATOM 2056 O O . ASP A 1 261 ? 39.452 -2.028 -22.620 1.00 84.44 261 ASP A O 1
ATOM 2060 N N . ILE A 1 262 ? 38.444 -2.912 -20.816 1.00 84.00 262 ILE A N 1
ATOM 2061 C CA . ILE A 1 262 ? 38.690 -1.776 -19.900 1.00 84.00 262 ILE A CA 1
ATOM 2062 C C . ILE A 1 262 ? 39.882 -1.991 -18.946 1.00 84.00 262 ILE A C 1
ATOM 2064 O O . ILE A 1 262 ? 40.063 -1.214 -18.009 1.00 84.00 262 ILE A O 1
ATOM 2068 N N . GLY A 1 263 ? 40.707 -3.018 -19.175 1.00 82.75 263 GLY A N 1
ATOM 2069 C CA . GLY A 1 263 ? 41.936 -3.273 -18.414 1.00 82.75 263 GLY A CA 1
ATOM 2070 C C . GLY A 1 263 ? 41.756 -4.014 -17.085 1.00 82.75 263 GLY A C 1
ATOM 2071 O O . GLY A 1 263 ? 42.676 -4.004 -16.270 1.00 82.75 263 GLY A O 1
ATOM 2072 N N . TRP A 1 264 ? 40.603 -4.649 -16.857 1.00 88.62 264 TRP A N 1
ATOM 2073 C CA . TRP A 1 264 ? 40.353 -5.489 -15.683 1.00 88.62 264 TRP A CA 1
ATOM 2074 C C . TRP A 1 264 ? 40.602 -6.964 -16.007 1.00 88.62 264 TRP A C 1
ATOM 2076 O O . TRP A 1 264 ? 40.108 -7.495 -17.004 1.00 88.62 264 TRP A O 1
ATOM 2086 N N . GLN A 1 265 ? 41.331 -7.654 -15.134 1.00 88.25 265 GLN A N 1
ATOM 2087 C CA . GLN A 1 265 ? 41.536 -9.093 -15.224 1.00 88.25 265 GLN A CA 1
ATOM 2088 C C . GLN A 1 265 ? 40.402 -9.822 -14.503 1.00 88.25 265 GLN A C 1
ATOM 2090 O O . GLN A 1 265 ? 40.254 -9.701 -13.288 1.00 88.25 265 GLN A O 1
ATOM 2095 N N . VAL A 1 266 ? 39.628 -10.627 -15.234 1.00 87.81 266 VAL A N 1
ATOM 2096 C CA . VAL A 1 266 ? 38.693 -11.559 -14.592 1.00 87.81 266 VAL A CA 1
ATOM 2097 C C . VAL A 1 266 ? 39.497 -12.683 -13.943 1.00 87.81 266 VAL A C 1
ATOM 2099 O O . VAL A 1 266 ? 40.233 -13.401 -14.622 1.00 87.81 266 VAL A O 1
ATOM 2102 N N . SER A 1 267 ? 39.396 -12.787 -12.623 1.00 85.62 267 SER A N 1
ATOM 2103 C CA . SER A 1 267 ? 40.132 -13.730 -11.772 1.00 85.62 267 SER A CA 1
ATOM 2104 C C . SER A 1 267 ? 39.383 -15.045 -11.577 1.00 85.62 267 SER A C 1
ATOM 2106 O O . SER A 1 267 ? 40.009 -16.102 -11.502 1.00 85.62 267 SER A O 1
ATOM 2108 N N . HIS A 1 268 ? 38.055 -14.969 -11.486 1.00 86.62 268 HIS A N 1
ATOM 2109 C CA . HIS A 1 268 ? 37.175 -16.079 -11.144 1.00 86.62 268 HIS A CA 1
ATOM 2110 C C . HIS A 1 268 ? 35.780 -15.884 -11.746 1.00 86.62 268 HIS A C 1
ATOM 2112 O O . HIS A 1 268 ? 35.313 -14.757 -11.927 1.00 86.62 268 HIS A O 1
ATOM 2118 N N . ILE A 1 269 ? 35.119 -16.997 -12.065 1.00 87.19 269 ILE A N 1
ATOM 2119 C CA . ILE A 1 269 ? 33.728 -17.032 -12.519 1.00 87.19 269 ILE A CA 1
ATOM 2120 C C . ILE A 1 269 ? 33.045 -18.190 -11.793 1.00 87.19 269 ILE A C 1
ATOM 2122 O O . ILE A 1 269 ? 33.426 -19.346 -11.984 1.00 87.19 269 ILE A O 1
ATOM 2126 N N . ALA A 1 270 ? 32.033 -17.885 -10.986 1.00 85.50 270 ALA A N 1
ATOM 2127 C CA . ALA A 1 270 ? 31.193 -18.877 -10.325 1.00 85.50 270 ALA A CA 1
ATOM 2128 C C . ALA A 1 270 ? 29.796 -18.901 -10.937 1.00 85.50 270 ALA A C 1
ATOM 2130 O O . ALA A 1 270 ? 29.233 -17.859 -11.267 1.00 85.50 270 ALA A O 1
ATOM 2131 N N . VAL A 1 271 ? 29.208 -20.094 -10.994 1.00 83.56 271 VAL A N 1
ATOM 2132 C CA . VAL A 1 271 ? 27.756 -20.261 -11.075 1.00 83.56 271 VAL A CA 1
ATOM 2133 C C . VAL A 1 271 ? 27.285 -20.707 -9.695 1.00 83.56 271 VAL A C 1
ATOM 2135 O O . VAL A 1 271 ? 27.825 -21.671 -9.152 1.00 83.56 271 VAL A O 1
ATOM 2138 N N . VAL A 1 272 ? 26.301 -20.015 -9.126 1.00 86.62 272 VAL A N 1
ATOM 2139 C CA . VAL A 1 272 ? 25.738 -20.315 -7.801 1.00 86.62 272 VAL A CA 1
ATOM 2140 C C . VAL A 1 272 ? 24.230 -20.529 -7.872 1.00 86.62 272 VAL A C 1
ATOM 2142 O O . VAL A 1 272 ? 23.555 -20.034 -8.780 1.00 86.62 272 VAL A O 1
ATOM 2145 N N . GLN A 1 273 ? 23.710 -21.274 -6.895 1.00 75.56 273 GLN A N 1
ATOM 2146 C CA . GLN A 1 273 ? 22.273 -21.488 -6.742 1.00 75.56 273 GLN A CA 1
ATOM 2147 C C . GLN A 1 273 ? 21.560 -20.156 -6.505 1.00 75.56 273 GLN A C 1
ATOM 2149 O O . GLN A 1 273 ? 22.126 -19.221 -5.935 1.00 75.56 273 GLN A O 1
ATOM 2154 N N . ASN A 1 274 ? 20.299 -20.079 -6.919 1.00 76.69 274 ASN A N 1
ATOM 2155 C CA . ASN A 1 274 ? 19.440 -18.904 -6.775 1.00 76.69 274 ASN A CA 1
ATOM 2156 C C . ASN A 1 274 ? 18.896 -18.754 -5.332 1.00 76.69 274 ASN A C 1
ATOM 2158 O O . ASN A 1 274 ? 17.715 -18.490 -5.104 1.00 76.69 274 ASN A O 1
ATOM 2162 N N . GLU A 1 275 ? 19.786 -18.906 -4.351 1.00 78.00 275 GLU A N 1
ATOM 2163 C CA . GLU A 1 275 ? 19.541 -18.763 -2.917 1.00 78.00 275 GLU A CA 1
ATOM 2164 C C . GLU A 1 275 ? 20.416 -17.641 -2.345 1.00 78.00 275 GLU A C 1
ATOM 2166 O O . GLU A 1 275 ? 21.586 -17.504 -2.705 1.00 78.00 275 GLU A O 1
ATOM 2171 N N . ILE A 1 276 ? 19.858 -16.839 -1.431 1.00 78.50 276 ILE A N 1
ATOM 2172 C CA . ILE A 1 276 ? 20.543 -15.660 -0.869 1.00 78.50 276 ILE A CA 1
ATOM 2173 C C . ILE A 1 276 ? 21.858 -16.058 -0.192 1.00 78.50 276 ILE A C 1
ATOM 2175 O O . ILE A 1 276 ? 22.870 -15.398 -0.417 1.00 78.50 276 ILE A O 1
ATOM 2179 N N . ASP A 1 277 ? 21.850 -17.147 0.577 1.00 79.31 277 ASP A N 1
ATOM 2180 C CA . ASP A 1 277 ? 23.026 -17.623 1.305 1.00 79.31 277 ASP A CA 1
ATOM 2181 C C . ASP A 1 277 ? 24.117 -18.114 0.339 1.00 79.31 277 ASP A C 1
ATOM 2183 O O . ASP A 1 277 ? 25.276 -17.749 0.502 1.00 79.31 277 ASP A O 1
ATOM 2187 N N . SER A 1 278 ? 23.751 -18.823 -0.738 1.00 78.75 278 SER A N 1
ATOM 2188 C CA . SER A 1 278 ? 24.689 -19.258 -1.789 1.00 78.75 278 SER A CA 1
ATOM 2189 C C . SER A 1 278 ? 25.373 -18.089 -2.511 1.00 78.75 278 SER A C 1
ATOM 2191 O O . SER A 1 278 ? 26.564 -18.161 -2.816 1.00 78.75 278 SER A O 1
ATOM 2193 N N . VAL A 1 279 ? 24.644 -16.998 -2.776 1.00 84.19 279 VAL A N 1
ATOM 2194 C CA . VAL A 1 279 ? 25.219 -15.779 -3.372 1.00 84.19 279 VAL A CA 1
ATOM 2195 C C . VAL A 1 279 ? 26.082 -15.028 -2.355 1.00 84.19 279 VAL A C 1
ATOM 2197 O O . VAL A 1 279 ? 27.181 -14.589 -2.691 1.00 84.19 279 VAL A O 1
ATOM 2200 N N . ALA A 1 280 ? 25.608 -14.884 -1.115 1.00 80.56 280 ALA A N 1
ATOM 2201 C CA . ALA A 1 280 ? 26.321 -14.173 -0.057 1.00 80.56 280 ALA A CA 1
ATOM 2202 C C . ALA A 1 280 ? 27.658 -14.847 0.287 1.00 80.56 280 ALA A C 1
ATOM 2204 O O . ALA A 1 280 ? 28.671 -14.159 0.389 1.00 80.56 280 ALA A O 1
ATOM 2205 N N . ASP A 1 281 ? 27.674 -16.177 0.387 1.00 83.44 281 ASP A N 1
ATOM 2206 C CA . ASP A 1 281 ? 28.874 -16.982 0.612 1.00 83.44 281 ASP A CA 1
ATOM 2207 C C . ASP A 1 281 ? 29.935 -16.762 -0.472 1.00 83.44 281 ASP A C 1
ATOM 2209 O O . ASP A 1 281 ? 31.119 -16.615 -0.165 1.00 83.44 281 ASP A O 1
ATOM 2213 N N . GLU A 1 282 ? 29.534 -16.744 -1.745 1.00 87.94 282 GLU A N 1
ATOM 2214 C CA . GLU A 1 282 ? 30.476 -16.576 -2.853 1.00 87.94 282 GLU A CA 1
ATOM 2215 C C . GLU A 1 282 ? 30.992 -15.129 -2.936 1.00 87.94 282 GLU A C 1
ATOM 2217 O O . GLU A 1 282 ? 32.188 -14.919 -3.137 1.00 87.94 282 GLU A O 1
ATOM 2222 N N . VAL A 1 283 ? 30.150 -14.124 -2.659 1.00 87.06 283 VAL A N 1
ATOM 2223 C CA . VAL A 1 283 ? 30.603 -12.727 -2.514 1.00 87.06 283 VAL A CA 1
ATOM 2224 C C . VAL A 1 283 ? 31.599 -12.582 -1.355 1.00 87.06 283 VAL A C 1
ATOM 2226 O O . VAL A 1 283 ? 32.642 -11.940 -1.506 1.00 87.06 283 VAL A O 1
ATOM 2229 N N . GLU A 1 284 ? 31.316 -13.196 -0.203 1.00 87.31 284 GLU A N 1
ATOM 2230 C CA . GLU A 1 284 ? 32.160 -13.131 0.996 1.00 87.31 284 GLU A CA 1
ATOM 2231 C C . GLU A 1 284 ? 33.546 -13.758 0.770 1.00 87.31 284 GLU A C 1
ATOM 2233 O O . GLU A 1 284 ? 34.543 -13.236 1.278 1.00 87.31 284 GLU A O 1
ATOM 2238 N N . ARG A 1 285 ? 33.632 -14.829 -0.034 1.00 86.50 285 ARG A N 1
ATOM 2239 C CA . A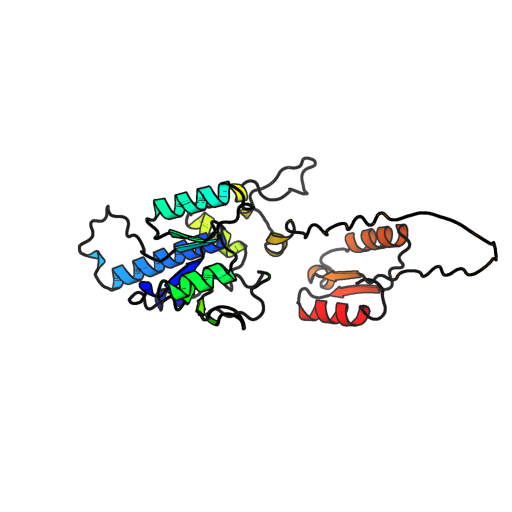RG A 1 285 ? 34.904 -15.471 -0.417 1.00 86.50 285 ARG A CA 1
ATOM 2240 C C . ARG A 1 285 ? 35.805 -14.525 -1.216 1.00 86.50 285 ARG A C 1
ATOM 2242 O O . ARG A 1 285 ? 36.987 -14.400 -0.892 1.00 86.50 285 ARG A O 1
ATOM 2249 N N . TRP A 1 286 ? 35.264 -13.840 -2.226 1.00 87.31 286 TRP A N 1
ATOM 2250 C CA . TRP A 1 286 ? 36.083 -13.116 -3.210 1.00 87.31 286 TRP A CA 1
ATOM 2251 C C . TRP A 1 286 ? 36.304 -11.629 -2.916 1.00 87.31 286 TRP A C 1
ATOM 2253 O O . TRP A 1 286 ? 37.334 -11.094 -3.328 1.00 87.31 286 TRP A O 1
ATOM 2263 N N . LYS A 1 287 ? 35.454 -10.979 -2.102 1.00 85.56 287 LYS A N 1
ATOM 2264 C CA . LYS A 1 287 ? 35.567 -9.539 -1.756 1.00 85.56 287 LYS A CA 1
ATOM 2265 C C . LYS A 1 287 ? 36.902 -9.100 -1.127 1.00 85.56 287 LYS A C 1
ATOM 2267 O O . LYS A 1 287 ? 37.136 -7.910 -0.941 1.00 85.56 287 LYS A O 1
ATOM 2272 N N . SER A 1 288 ? 37.713 -10.054 -0.667 1.00 78.38 288 SER A N 1
ATOM 2273 C CA . SER A 1 288 ? 39.017 -9.822 -0.029 1.00 78.38 288 SER A CA 1
ATOM 2274 C C . SER A 1 288 ? 40.203 -9.984 -0.986 1.00 78.38 288 SER A C 1
ATOM 2276 O O . SER A 1 288 ? 41.317 -9.591 -0.646 1.00 78.38 288 SER A O 1
ATOM 2278 N N . THR A 1 289 ? 39.968 -10.589 -2.153 1.00 82.69 289 THR A N 1
ATOM 2279 C CA . THR A 1 289 ? 40.997 -11.004 -3.120 1.00 82.69 289 THR A CA 1
ATOM 2280 C C . THR A 1 289 ? 40.892 -10.237 -4.439 1.00 82.69 289 THR A C 1
ATOM 2282 O O . THR A 1 289 ? 41.909 -10.038 -5.104 1.00 82.69 289 THR A O 1
ATOM 2285 N N . ASP A 1 290 ? 39.688 -9.788 -4.799 1.00 85.69 290 ASP A N 1
ATOM 2286 C CA . ASP A 1 290 ? 39.411 -9.037 -6.020 1.00 85.69 290 ASP A CA 1
ATOM 2287 C C . ASP A 1 290 ? 38.842 -7.645 -5.697 1.00 85.69 290 ASP A C 1
ATOM 2289 O O . ASP A 1 290 ? 38.145 -7.461 -4.699 1.00 85.69 290 ASP A O 1
ATOM 2293 N N . ASP A 1 291 ? 39.140 -6.659 -6.548 1.00 85.88 291 ASP A N 1
ATOM 2294 C CA . ASP A 1 291 ? 38.712 -5.262 -6.380 1.00 85.88 291 ASP A CA 1
ATOM 2295 C C . ASP A 1 291 ? 37.203 -5.068 -6.630 1.00 85.88 291 ASP A C 1
ATOM 2297 O O . ASP A 1 291 ? 36.616 -4.067 -6.212 1.00 85.88 291 ASP A O 1
ATOM 2301 N N . MET A 1 292 ? 36.576 -6.018 -7.331 1.00 83.19 292 MET A N 1
ATOM 2302 C CA . MET A 1 292 ? 35.146 -6.060 -7.634 1.00 83.19 292 MET A CA 1
ATOM 2303 C C . MET A 1 292 ? 34.645 -7.509 -7.683 1.00 83.19 292 MET A C 1
ATOM 2305 O O . MET A 1 292 ? 35.345 -8.403 -8.165 1.00 83.19 292 MET A O 1
ATOM 2309 N N . VAL A 1 293 ? 33.411 -7.712 -7.217 1.00 82.56 293 VAL A N 1
ATOM 2310 C CA . VAL A 1 293 ? 32.632 -8.959 -7.282 1.00 82.56 293 VAL A CA 1
ATOM 2311 C C . VAL A 1 293 ? 31.213 -8.613 -7.729 1.00 82.56 293 VAL A C 1
ATOM 2313 O O . VAL A 1 293 ? 30.731 -7.548 -7.273 1.00 82.56 293 VAL A O 1
#

Organism: Ananas comosus (NCBI:txid4615)

pLDDT: mean 78.95, std 19.86, range [26.75, 97.88]

Radius of gyration: 25.94 Å; Cα contacts (8 Å, |Δi|>4): 367; chains: 1; bounding box: 94×54×51 Å

Secondary structure (DSSP, 8-state):
-GGGTTHHHHSS-GGGGGGEEEE--SSHHHHHHHHHHHHHHHHHHHHTTGGGGS-TTS------EEEEE--TTS-HHHHHHHHHHHHHTT--EEEE-S-HHHHHHHHHHHS---EEE----TTSTT-TT--SEEEPPTTS---EEE-TTTT--HHHHHHHHHHTT----GGGGS-EE-TTSSS-PEEPGGG-S-GGGGGGGG-----------------------------EEEEEEE-HHHHTTSS---HHHHHHHHHHHTTPEEEEEEEE-SSHHHHHHHHHHHTTTSSB-

Foldseek 3Di:
DPVPLFVVLLPDPLVVLQQEAEAAQLALLSLLVVVSNLVSNVVVCVVVCVCVPPPPVDQPASAHAYEYEDDPPDDVLSVVSRVCVCVVRVYNYDYHPDDPQVSQVVVCVVGNHAEYEDSAECLDPPNVPDDQWDFDDPPGDTHIYHHSCHDPFPQNSLVCCVVVVRDGRCVQQQADADPVDPDRRHHRNNPDPDSSCSCVVVDDPPPPPDDDDDDYDDDDDDDDDDPLPQAEEEAEAEEVCVVVVVDDPPPVVVVCVVCVVVRHHYPYYDYFYNDPVRVVVVCVVCVVPGVYD

Mean predicted aligned error: 15.91 Å

Solvent-accessible surface area (backbone atoms only — not comparable to full-atom values): 17688 Å² total; per-residue (Å²): 127,82,82,65,71,49,52,68,49,75,67,47,70,69,93,49,41,85,29,32,33,34,49,42,70,38,40,70,49,24,49,51,47,52,52,53,50,45,50,29,49,49,59,50,37,58,79,63,60,68,50,83,80,59,59,92,86,60,81,86,59,54,78,47,37,28,38,29,77,60,54,96,86,55,60,67,59,38,54,52,42,35,53,51,52,32,62,76,46,63,36,51,71,47,80,36,78,61,56,76,63,65,39,46,49,50,50,52,68,76,44,70,45,53,35,37,37,38,50,48,27,63,90,39,97,8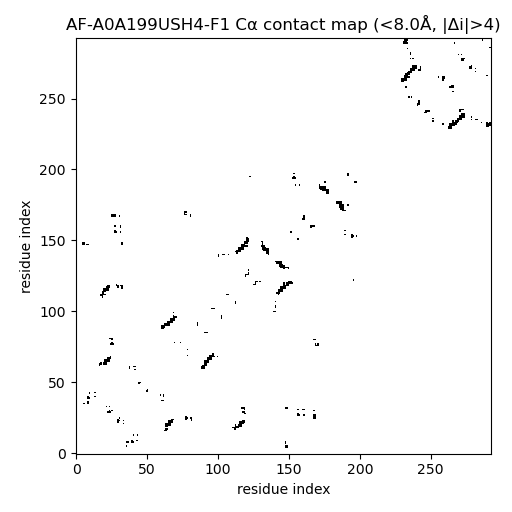4,30,77,94,60,55,55,64,36,71,48,56,92,95,55,64,87,33,31,42,33,19,72,49,29,89,50,50,61,62,53,57,44,49,49,33,62,75,70,66,53,88,69,39,69,70,46,54,65,40,43,76,39,88,89,50,101,53,96,48,49,42,35,45,85,70,56,86,60,54,85,55,77,60,66,91,66,70,79,81,75,79,80,78,82,83,84,86,84,88,82,88,86,88,82,92,80,84,89,78,91,76,80,76,66,45,29,28,40,44,80,46,74,36,52,51,53,76,70,65,77,47,82,81,66,59,60,62,53,46,52,51,54,39,47,76,73,58,28,44,72,76,47,78,46,79,32,52,80,42,71,66,52,47,50,54,56,47,65,67,43,62,84,79,28,83,41,106

InterPro domains:
  IPR001453 MoaB/Mog domain [PF00994] (235-293)
  IPR002500 Phosphoadenosine phosphosulphate reductase domain [PF01507] (20-98)
  IPR002500 Phosphoadenosine phosphosulphate reductase domain [PF01507] (107-176)
  IPR014729 Rossmann-like alpha/beta/alpha sandwich fold [G3DSA:3.40.50.620] (7-206)
  IPR036425 MoaB/Mog-like domain superfamily [G3DSA:3.40.980.10] (229-293)
  IPR036425 MoaB/Mog-like domain superfamily [SSF53218] (231-292)